Protein AF-A0AAE1SQ41-F1 (afdb_monomer_lite)

pLDDT: mean 79.98, std 24.06, range [28.92, 98.62]

Radius of gyration: 23.66 Å; chains: 1; bounding box: 62×59×59 Å

Structure (mmCIF, N/CA/C/O backbone):
data_AF-A0AAE1SQ41-F1
#
_entry.id   AF-A0AAE1SQ41-F1
#
loop_
_atom_site.group_PDB
_atom_site.id
_atom_site.type_symbol
_atom_site.label_atom_id
_atom_site.label_alt_id
_atom_site.label_comp_id
_atom_site.label_asym_id
_atom_site.label_entity_id
_atom_site.label_seq_id
_atom_site.pdbx_PDB_ins_code
_atom_site.Cartn_x
_atom_site.Cartn_y
_atom_site.Cartn_z
_atom_site.occupancy
_atom_site.B_iso_or_equiv
_atom_site.auth_seq_id
_atom_site.auth_comp_id
_atom_site.auth_asym_id
_atom_site.auth_atom_id
_atom_site.pdbx_PDB_model_num
ATOM 1 N N . MET A 1 1 ? -28.647 -1.793 -11.490 1.00 44.94 1 MET A N 1
ATOM 2 C CA . MET A 1 1 ? -27.568 -2.038 -10.506 1.00 44.94 1 MET A CA 1
ATOM 3 C C . MET A 1 1 ? -26.230 -1.361 -10.868 1.00 44.94 1 MET A C 1
ATOM 5 O O . MET A 1 1 ? -25.201 -1.797 -10.379 1.00 44.94 1 MET A O 1
ATOM 9 N N . HIS A 1 2 ? -26.195 -0.285 -11.674 1.00 43.44 2 HIS A N 1
ATOM 10 C CA . HIS A 1 2 ? -24.956 0.489 -11.918 1.00 43.44 2 HIS A CA 1
ATOM 11 C C . HIS A 1 2 ? -24.954 1.895 -11.291 1.00 43.44 2 HIS A C 1
ATOM 13 O O . HIS A 1 2 ? -23.895 2.504 -11.210 1.00 43.44 2 HIS A O 1
ATOM 19 N N . ASN A 1 3 ? -26.093 2.384 -10.783 1.00 44.31 3 ASN A N 1
ATOM 20 C CA . ASN A 1 3 ? -26.181 3.735 -10.215 1.00 44.31 3 ASN A CA 1
ATOM 21 C C . ASN A 1 3 ? -25.878 3.803 -8.710 1.00 44.31 3 ASN A C 1
ATOM 23 O O . ASN A 1 3 ? -25.368 4.816 -8.256 1.00 44.31 3 ASN A O 1
ATOM 27 N N . GLU A 1 4 ? -26.103 2.733 -7.943 1.00 42.56 4 GLU A N 1
ATOM 28 C CA . GLU A 1 4 ? -25.927 2.762 -6.478 1.00 42.56 4 GLU A CA 1
ATOM 29 C C . GLU A 1 4 ? -24.451 2.866 -6.054 1.00 42.56 4 GLU A C 1
ATOM 31 O O . GLU A 1 4 ? -24.129 3.556 -5.092 1.00 42.56 4 GLU A O 1
ATOM 36 N N . LEU A 1 5 ? -23.529 2.259 -6.814 1.00 42.34 5 LEU A N 1
ATOM 37 C CA . LEU A 1 5 ? -22.090 2.301 -6.513 1.00 42.34 5 LEU A CA 1
ATOM 38 C C . LEU A 1 5 ? -21.447 3.653 -6.871 1.00 42.34 5 LEU A C 1
ATOM 40 O O . LEU A 1 5 ? -20.501 4.086 -6.218 1.00 42.34 5 LEU A O 1
ATOM 44 N N . LEU A 1 6 ? -21.964 4.319 -7.910 1.00 41.09 6 LEU A N 1
ATOM 45 C CA . LEU A 1 6 ? -21.556 5.676 -8.272 1.00 41.09 6 LEU A CA 1
ATOM 46 C C . LEU A 1 6 ? -22.098 6.685 -7.257 1.00 41.09 6 LEU A C 1
ATOM 48 O O . LEU A 1 6 ? -21.346 7.553 -6.824 1.00 41.09 6 LEU A O 1
ATOM 52 N N . GLU A 1 7 ? -23.346 6.537 -6.806 1.00 45.56 7 GLU A N 1
ATOM 53 C CA . GLU A 1 7 ? -23.904 7.412 -5.767 1.00 45.56 7 GLU A CA 1
ATOM 54 C C . GLU A 1 7 ? -23.205 7.252 -4.410 1.00 45.56 7 GLU A C 1
ATOM 56 O O . GLU A 1 7 ? -22.972 8.256 -3.739 1.00 45.56 7 GLU A O 1
ATOM 61 N N . ALA A 1 8 ? -22.760 6.044 -4.049 1.00 48.06 8 ALA A N 1
ATOM 62 C CA . ALA A 1 8 ? -21.980 5.815 -2.829 1.00 48.06 8 ALA A CA 1
ATOM 63 C C . ALA A 1 8 ? -20.585 6.476 -2.859 1.00 48.06 8 ALA A C 1
ATOM 65 O O . ALA A 1 8 ? -20.060 6.862 -1.817 1.00 48.06 8 ALA A O 1
ATOM 66 N N . ALA A 1 9 ? -19.982 6.648 -4.042 1.00 42.53 9 ALA A N 1
ATOM 67 C CA . ALA A 1 9 ? -18.643 7.225 -4.197 1.00 42.53 9 ALA A CA 1
ATOM 68 C C . ALA A 1 9 ? -18.634 8.764 -4.339 1.00 42.53 9 ALA A C 1
ATOM 70 O O . ALA A 1 9 ? -17.605 9.407 -4.103 1.00 42.53 9 ALA A O 1
ATOM 71 N N . MET A 1 10 ? -19.767 9.377 -4.698 1.00 46.53 10 MET A N 1
ATOM 72 C CA . MET A 1 10 ? -19.880 10.823 -4.954 1.00 46.53 10 MET A CA 1
ATOM 73 C C . MET A 1 10 ? -19.560 11.730 -3.749 1.00 46.53 10 MET A C 1
ATOM 75 O O . MET A 1 10 ? -18.874 12.737 -3.948 1.00 46.53 10 MET A O 1
ATOM 79 N N . PRO A 1 11 ? -19.963 11.421 -2.499 1.00 50.19 11 PRO A N 1
ATOM 80 C CA . PRO A 1 11 ? -19.585 12.230 -1.336 1.00 50.19 11 PRO A CA 1
ATOM 81 C C . PRO A 1 11 ? -18.062 12.286 -1.136 1.00 50.19 11 PRO A C 1
ATOM 83 O O . PRO A 1 11 ? -17.511 13.320 -0.753 1.00 50.19 11 PRO A O 1
ATOM 86 N N . PHE A 1 12 ? -17.368 11.194 -1.464 1.00 51.00 12 PHE A N 1
ATOM 87 C CA . PHE A 1 12 ? -15.928 11.044 -1.269 1.00 51.00 12 PHE A CA 1
ATOM 88 C C . PHE A 1 12 ? -15.111 11.754 -2.348 1.00 51.00 12 PHE A C 1
ATOM 90 O O . PHE A 1 12 ? -14.152 12.455 -2.019 1.00 51.00 12 PHE A O 1
ATOM 97 N N . LEU A 1 13 ? -15.514 11.647 -3.618 1.00 48.66 13 LEU A N 1
ATOM 98 C CA . LEU A 1 13 ? -14.903 12.415 -4.710 1.00 48.66 13 LEU A CA 1
ATOM 99 C C . LEU A 1 13 ? -15.051 13.926 -4.472 1.00 48.66 13 LEU A C 1
ATOM 101 O O . LEU A 1 13 ? -14.088 14.673 -4.645 1.00 48.66 13 LEU A O 1
ATOM 105 N N . ASN A 1 14 ? -16.209 14.360 -3.966 1.00 47.19 14 ASN A N 1
ATOM 106 C CA . ASN A 1 14 ? -16.454 15.758 -3.613 1.00 47.19 14 ASN A CA 1
ATOM 107 C C . ASN A 1 14 ? -15.575 16.242 -2.447 1.00 47.19 14 ASN A C 1
ATOM 109 O O . ASN A 1 14 ? -15.053 17.354 -2.501 1.00 47.19 14 ASN A O 1
ATOM 113 N N . SER A 1 15 ? -15.356 15.413 -1.422 1.00 41.91 15 SER A N 1
ATOM 114 C CA . SER A 1 15 ? -14.451 15.728 -0.303 1.00 41.91 15 SER A CA 1
ATOM 115 C C . SER A 1 15 ? -12.990 15.880 -0.764 1.00 41.91 15 SER A C 1
ATOM 117 O O . SER A 1 15 ? -12.286 16.826 -0.386 1.00 41.91 15 SER A O 1
ATOM 119 N N . LEU A 1 16 ? -12.551 15.010 -1.681 1.00 41.19 16 LEU A N 1
ATOM 120 C CA . LEU A 1 16 ? -11.226 15.075 -2.308 1.00 41.19 16 LEU A CA 1
ATOM 121 C C . LEU A 1 16 ? -11.066 16.347 -3.163 1.00 41.19 16 LEU A C 1
ATOM 123 O O . LEU A 1 16 ? -10.023 17.001 -3.121 1.00 41.19 16 LEU A O 1
ATOM 127 N N . GLN A 1 17 ? -12.115 16.747 -3.885 1.00 46.59 17 GLN A N 1
ATOM 128 C CA . GLN A 1 17 ? -12.119 17.925 -4.756 1.00 46.59 17 GLN A CA 1
ATOM 129 C C . GLN A 1 17 ? -12.189 19.252 -3.973 1.00 46.59 17 GLN A C 1
ATOM 131 O O . GLN A 1 17 ? -11.466 20.197 -4.300 1.00 46.59 17 GLN A O 1
ATOM 136 N N . GLN A 1 18 ? -12.971 19.323 -2.890 1.00 44.03 18 GLN A N 1
ATOM 137 C CA . GLN A 1 18 ? -13.026 20.495 -1.998 1.00 44.03 18 GLN A CA 1
ATOM 138 C C . GLN A 1 18 ? -11.683 20.751 -1.293 1.00 44.03 18 GLN A C 1
ATOM 140 O O . GLN A 1 18 ? -11.261 21.901 -1.154 1.00 44.03 18 GLN A O 1
ATOM 145 N N . THR A 1 19 ? -10.961 19.688 -0.934 1.00 45.84 19 THR A N 1
ATOM 146 C CA . THR A 1 19 ? -9.634 19.781 -0.300 1.00 45.84 19 THR A CA 1
ATOM 147 C C . THR A 1 19 ? -8.565 20.320 -1.261 1.00 45.84 19 THR A C 1
ATOM 149 O O . THR A 1 19 ? -7.662 21.049 -0.847 1.00 45.84 19 THR A O 1
ATOM 152 N N . LEU A 1 20 ? -8.684 20.032 -2.563 1.00 41.56 20 LEU A N 1
ATOM 153 C CA . LEU A 1 20 ? -7.796 20.579 -3.596 1.00 41.56 20 LEU A CA 1
ATOM 154 C C . LEU A 1 20 ? -8.080 22.060 -3.888 1.00 41.56 20 LEU A C 1
ATOM 156 O O . LEU A 1 20 ? -7.150 22.822 -4.158 1.00 41.56 20 LEU A O 1
ATOM 160 N N . SER A 1 21 ? -9.340 22.487 -3.784 1.00 43.34 21 SER A N 1
ATOM 161 C CA . SER A 1 21 ? -9.735 23.877 -4.036 1.00 43.34 21 SER A CA 1
ATOM 162 C C . SER A 1 21 ? -9.333 24.836 -2.902 1.00 43.34 21 SER A C 1
ATOM 164 O O . SER A 1 21 ? -9.119 26.020 -3.151 1.00 43.34 21 SER A O 1
ATOM 166 N N . GLY A 1 22 ? -9.159 24.338 -1.671 1.00 37.66 22 GLY A N 1
ATOM 167 C CA . GLY A 1 22 ? -8.754 25.131 -0.500 1.00 37.66 22 GLY A CA 1
ATOM 168 C C . GLY A 1 22 ? -7.269 25.514 -0.429 1.00 37.66 22 GLY A C 1
ATOM 169 O O . GLY A 1 22 ? -6.856 26.160 0.531 1.00 37.66 22 GLY A O 1
ATOM 170 N N . ARG A 1 23 ? -6.446 25.123 -1.415 1.00 38.28 23 ARG A N 1
ATOM 171 C CA . ARG A 1 23 ? -4.984 25.339 -1.405 1.00 38.28 23 ARG A CA 1
ATOM 172 C C . ARG A 1 23 ? -4.479 26.398 -2.396 1.00 38.28 23 ARG A C 1
ATOM 174 O O . ARG A 1 23 ? -3.273 26.492 -2.615 1.00 38.28 23 ARG A O 1
ATOM 181 N N . GLN A 1 24 ? -5.365 27.211 -2.977 1.00 38.81 24 GLN A N 1
ATOM 182 C CA . GLN A 1 24 ? -4.983 28.381 -3.778 1.00 38.81 24 GLN A CA 1
ATOM 183 C C . GLN A 1 24 ? -5.019 29.644 -2.919 1.00 38.81 24 GLN A C 1
ATOM 185 O O . GLN A 1 24 ? -6.059 30.267 -2.742 1.00 38.81 24 GLN A O 1
ATOM 190 N N . GLY A 1 25 ? -3.867 30.026 -2.373 1.00 36.62 25 GLY A N 1
ATOM 191 C CA . GLY A 1 25 ? -3.769 31.265 -1.612 1.00 36.62 25 GLY A CA 1
ATOM 192 C C . GLY A 1 25 ? -2.402 31.504 -0.995 1.00 36.62 25 GLY A C 1
ATOM 193 O O . GLY A 1 25 ? -2.309 31.549 0.222 1.00 36.62 25 GLY A O 1
ATOM 194 N N . ALA A 1 26 ? -1.358 31.616 -1.824 1.00 28.92 26 ALA A N 1
ATOM 195 C CA . ALA A 1 26 ? -0.170 32.449 -1.577 1.00 28.92 26 ALA A CA 1
ATOM 196 C C . ALA A 1 26 ? 0.853 32.243 -2.709 1.00 28.92 26 ALA A C 1
ATOM 198 O O . ALA A 1 26 ? 1.663 31.320 -2.676 1.00 28.92 26 ALA A O 1
ATOM 199 N N . LEU A 1 27 ? 0.816 33.114 -3.718 1.00 32.22 27 LEU A N 1
ATOM 200 C CA . LEU A 1 27 ? 1.951 33.350 -4.614 1.00 32.22 27 LEU A CA 1
ATOM 201 C C . LEU A 1 27 ? 2.941 34.274 -3.885 1.00 32.22 27 LEU A C 1
ATOM 203 O O . LEU A 1 27 ? 2.532 35.370 -3.494 1.00 32.22 27 LEU A O 1
ATOM 207 N N . PRO A 1 28 ? 4.218 33.901 -3.701 1.00 31.81 28 PRO A N 1
ATOM 208 C CA . PRO A 1 28 ? 5.234 34.860 -3.295 1.00 31.81 28 PRO A CA 1
ATOM 209 C C . PRO A 1 28 ? 5.549 35.797 -4.465 1.00 31.81 28 PRO A C 1
ATOM 211 O O . PRO A 1 28 ? 5.795 35.351 -5.586 1.00 31.81 28 PRO A O 1
ATOM 214 N N . GLN A 1 29 ? 5.526 37.098 -4.187 1.00 34.59 29 GLN A N 1
ATOM 215 C CA . GLN A 1 29 ? 5.911 38.155 -5.117 1.00 34.59 29 GLN A CA 1
ATOM 216 C C . GLN A 1 29 ? 7.412 38.083 -5.443 1.00 34.59 29 GLN A C 1
ATOM 218 O O . GLN A 1 29 ? 8.240 37.845 -4.563 1.00 34.59 29 GLN A O 1
ATOM 223 N N . VAL A 1 30 ? 7.740 38.307 -6.715 1.00 33.12 30 VAL A N 1
ATOM 224 C CA . VAL A 1 30 ? 9.101 38.413 -7.260 1.00 33.12 30 VAL A CA 1
ATOM 225 C C . VAL A 1 30 ? 9.631 39.829 -6.999 1.00 33.12 30 VAL A C 1
ATOM 227 O O . VAL A 1 30 ? 8.938 40.778 -7.362 1.00 33.12 30 VAL A O 1
ATOM 230 N N . PRO A 1 31 ? 10.835 40.020 -6.430 1.00 33.41 31 PRO A N 1
ATOM 231 C CA . PRO A 1 31 ? 11.521 41.302 -6.506 1.00 33.41 31 PRO A CA 1
ATOM 232 C C . PRO A 1 31 ? 12.345 41.384 -7.797 1.00 33.41 31 PRO A C 1
ATOM 234 O O . PRO A 1 31 ? 13.213 40.546 -8.047 1.00 33.41 31 PRO A O 1
ATOM 237 N N . ASP A 1 32 ? 12.078 42.422 -8.589 1.00 40.09 32 ASP A N 1
ATOM 238 C CA . ASP A 1 32 ? 12.941 42.918 -9.662 1.00 40.09 32 ASP A CA 1
ATOM 239 C C . ASP A 1 32 ? 14.323 43.306 -9.113 1.00 40.09 32 ASP A C 1
ATOM 241 O O . ASP A 1 32 ? 14.417 44.201 -8.274 1.00 40.09 32 ASP A O 1
ATOM 245 N N . ALA A 1 33 ? 15.382 42.658 -9.608 1.00 34.66 33 ALA A N 1
ATOM 246 C CA . ALA A 1 33 ? 16.699 43.252 -9.880 1.00 34.66 33 ALA A CA 1
ATOM 247 C C . ALA A 1 33 ? 17.679 42.173 -10.383 1.00 34.66 33 ALA A C 1
ATOM 249 O O . ALA A 1 33 ? 18.093 41.287 -9.636 1.00 34.66 33 ALA A O 1
ATOM 250 N N . LEU A 1 34 ? 18.080 42.281 -11.653 1.00 42.50 34 LEU A N 1
ATOM 251 C CA . LEU A 1 34 ? 19.246 41.597 -12.223 1.00 42.50 34 LEU A CA 1
ATOM 252 C C . LEU A 1 34 ? 20.547 42.139 -11.600 1.00 42.50 34 LEU A C 1
ATOM 254 O O . LEU A 1 34 ? 20.709 43.359 -11.523 1.00 42.50 34 LEU A O 1
ATOM 258 N N . PRO A 1 35 ? 21.536 41.269 -11.340 1.00 36.25 35 PRO A N 1
ATOM 259 C CA . PRO A 1 35 ? 22.932 41.624 -11.545 1.00 36.25 35 PRO A CA 1
ATOM 260 C C . PRO A 1 35 ? 23.594 40.730 -12.608 1.00 36.25 35 PRO A C 1
ATOM 262 O O . PRO A 1 35 ? 23.210 39.583 -12.828 1.00 36.25 35 PRO A O 1
ATOM 265 N N . GLU A 1 36 ? 24.570 41.325 -13.291 1.00 34.31 36 GLU A N 1
ATOM 266 C CA . GLU A 1 36 ? 25.302 40.838 -14.463 1.00 34.31 36 GLU A CA 1
ATOM 267 C C . GLU A 1 36 ? 25.869 39.410 -14.373 1.00 34.31 36 GLU A C 1
ATOM 269 O O . GLU A 1 36 ? 26.248 38.904 -13.317 1.00 34.31 36 GLU A O 1
ATOM 274 N N . ALA A 1 37 ? 25.973 38.789 -15.552 1.00 39.84 37 ALA A N 1
ATOM 275 C CA . ALA A 1 37 ? 26.511 37.454 -15.774 1.00 39.84 37 ALA A CA 1
ATOM 276 C C . ALA A 1 37 ? 28.010 37.335 -15.411 1.00 39.84 37 ALA A C 1
ATOM 278 O O . ALA A 1 37 ? 28.809 38.166 -15.849 1.00 39.84 37 ALA A O 1
ATOM 279 N N . PRO A 1 38 ? 28.437 36.261 -14.717 1.00 38.97 38 PRO A N 1
ATOM 280 C CA . PRO A 1 38 ? 29.848 35.893 -14.619 1.00 38.97 38 PRO A CA 1
ATOM 281 C C . PRO A 1 38 ? 30.361 35.253 -15.928 1.00 38.97 38 PRO A C 1
ATOM 283 O O . PRO A 1 38 ? 29.568 34.734 -16.718 1.00 38.97 38 PRO A O 1
ATOM 286 N N . PRO A 1 39 ? 31.685 35.273 -16.171 1.00 38.06 39 PRO A N 1
ATOM 287 C CA . PRO A 1 39 ? 32.288 34.975 -17.467 1.00 38.06 39 PRO A CA 1
ATOM 288 C C . PRO A 1 39 ? 32.104 33.515 -17.897 1.00 38.06 39 PRO A C 1
ATOM 290 O O . PRO A 1 39 ? 32.113 32.591 -17.084 1.00 38.06 39 PRO A O 1
ATOM 293 N N . GLN A 1 40 ? 31.966 33.333 -19.212 1.00 40.31 40 GLN A N 1
ATOM 294 C CA . GLN A 1 40 ? 31.766 32.044 -19.863 1.00 40.31 40 GLN A CA 1
ATOM 295 C C . GLN A 1 40 ? 32.889 31.056 -19.527 1.00 40.31 40 GLN A C 1
ATOM 297 O O . GLN A 1 40 ? 34.059 31.278 -19.839 1.00 40.31 40 GLN A O 1
ATOM 302 N N . VAL A 1 41 ? 32.502 29.940 -18.915 1.00 38.25 41 VAL A N 1
ATOM 303 C CA . VAL A 1 41 ? 33.340 28.749 -18.760 1.00 38.25 41 VAL A CA 1
ATOM 304 C C . VAL A 1 41 ? 33.502 28.108 -20.151 1.00 38.25 41 VAL A C 1
ATOM 306 O O . VAL A 1 41 ? 32.519 28.064 -20.894 1.00 38.25 41 VAL A O 1
ATOM 309 N N . PRO A 1 42 ? 34.698 27.631 -20.551 1.00 42.28 42 PRO A N 1
ATOM 310 C CA . PRO A 1 42 ? 34.913 27.107 -21.897 1.00 42.28 42 PRO A CA 1
ATOM 311 C C . PRO A 1 42 ? 34.002 25.908 -22.172 1.00 42.28 42 PRO A C 1
ATOM 313 O O . PRO A 1 42 ? 33.887 25.021 -21.327 1.00 42.28 42 PRO A O 1
ATOM 316 N N . ASN A 1 43 ? 33.398 25.892 -23.366 1.00 46.38 43 ASN A N 1
ATOM 317 C CA . ASN A 1 43 ? 32.657 24.770 -23.942 1.00 46.38 43 ASN A CA 1
ATOM 318 C C . ASN A 1 43 ? 33.334 23.431 -23.611 1.00 46.38 43 ASN A C 1
ATOM 320 O O . ASN A 1 43 ? 34.360 23.080 -24.197 1.00 46.38 43 ASN A O 1
ATOM 324 N N . LEU A 1 44 ? 32.738 22.672 -22.693 1.00 36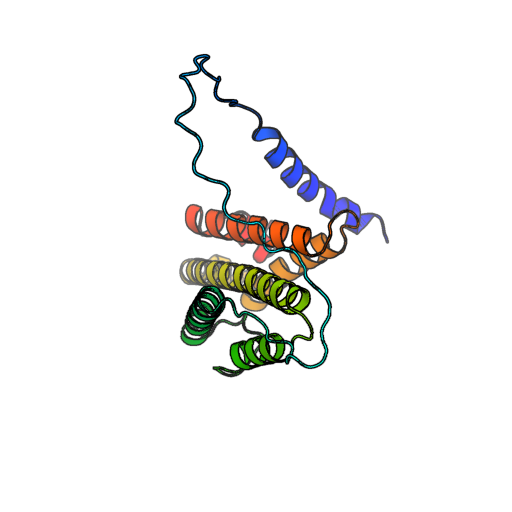.78 44 LEU A N 1
ATOM 325 C CA . LEU A 1 44 ? 33.000 21.243 -22.599 1.00 36.78 44 LEU A CA 1
ATOM 326 C C . LEU A 1 44 ? 32.427 20.601 -23.872 1.00 36.78 44 LEU A C 1
ATOM 328 O O . LEU A 1 44 ? 31.281 20.903 -24.218 1.00 36.78 44 LEU A O 1
ATOM 332 N N . PRO A 1 45 ? 33.179 19.750 -24.590 1.00 39.91 45 PRO A N 1
ATOM 333 C CA . PRO A 1 45 ? 32.656 19.099 -25.779 1.00 39.91 45 PRO A CA 1
ATOM 334 C C . PRO A 1 45 ? 31.442 18.253 -25.391 1.00 39.91 45 PRO A C 1
ATOM 336 O O . PRO A 1 45 ? 31.537 17.368 -24.540 1.00 39.91 45 PRO A O 1
ATOM 339 N N . ILE A 1 46 ? 30.304 18.523 -26.028 1.00 45.00 46 ILE A N 1
ATOM 340 C CA . ILE A 1 46 ? 29.204 17.564 -26.108 1.00 45.00 46 ILE A CA 1
ATOM 341 C C . ILE A 1 46 ? 29.799 16.310 -26.762 1.00 45.00 46 ILE A C 1
ATOM 343 O O . ILE A 1 46 ? 30.374 16.446 -27.845 1.00 45.00 46 ILE A O 1
ATOM 347 N N . PRO A 1 47 ? 29.712 15.110 -26.157 1.00 37.84 47 PRO A N 1
ATOM 348 C CA . PRO A 1 47 ? 30.120 13.898 -26.841 1.00 37.84 47 PRO A CA 1
ATOM 349 C C . PRO A 1 47 ? 29.211 13.714 -28.052 1.00 37.84 47 PRO A C 1
ATOM 351 O O . PRO A 1 47 ? 28.024 13.408 -27.940 1.00 37.84 47 PRO A O 1
ATOM 354 N N . GLU A 1 48 ? 29.792 13.981 -29.210 1.00 37.03 48 GLU A N 1
ATOM 355 C CA . GLU A 1 48 ? 29.293 13.621 -30.520 1.00 37.03 48 GLU A CA 1
ATOM 356 C C . GLU A 1 48 ? 28.902 12.135 -30.467 1.00 37.03 48 GLU A C 1
ATOM 358 O O . GLU A 1 48 ? 29.721 11.284 -30.111 1.00 37.03 48 GLU A O 1
ATOM 363 N N . ILE A 1 49 ? 27.629 11.812 -30.733 1.00 53.28 49 ILE A N 1
ATOM 364 C CA . ILE A 1 49 ? 27.163 10.422 -30.836 1.00 53.28 49 ILE A CA 1
ATOM 365 C C . ILE A 1 49 ? 27.756 9.865 -32.132 1.00 53.28 49 ILE A C 1
ATOM 367 O O . ILE A 1 49 ? 27.129 9.848 -33.190 1.00 53.28 49 ILE A O 1
ATOM 371 N N . VAL A 1 50 ? 29.021 9.468 -32.047 1.00 41.34 50 VAL A N 1
ATOM 372 C CA . VAL A 1 50 ? 29.752 8.789 -33.103 1.00 41.34 50 VAL A CA 1
ATOM 373 C C . VAL A 1 50 ? 29.298 7.338 -33.102 1.00 41.34 50 VAL A C 1
ATOM 375 O O . VAL A 1 50 ? 29.606 6.587 -32.186 1.00 41.34 50 VAL A O 1
ATOM 378 N N . GLY A 1 51 ? 28.552 6.985 -34.149 1.00 40.16 51 GLY A N 1
ATOM 379 C CA . GLY A 1 51 ? 28.541 5.674 -34.795 1.00 40.16 51 GLY A CA 1
ATOM 380 C C . GLY A 1 51 ? 28.292 4.449 -33.913 1.00 40.16 51 GLY A C 1
ATOM 381 O O . GLY A 1 51 ? 29.162 4.006 -33.172 1.00 40.16 51 GLY A O 1
ATOM 382 N N . GLN A 1 52 ? 27.150 3.791 -34.134 1.00 52.56 52 GLN A N 1
ATOM 383 C CA . GLN A 1 52 ? 26.952 2.377 -33.805 1.00 52.56 52 GLN A CA 1
ATOM 384 C C . GLN A 1 52 ? 28.048 1.516 -34.461 1.00 52.56 52 GLN A C 1
ATOM 386 O O . GLN A 1 52 ? 27.926 1.058 -35.598 1.00 52.56 52 GLN A O 1
ATOM 391 N N . GLY A 1 53 ? 29.134 1.311 -33.720 1.00 38.78 53 GLY A N 1
ATOM 392 C CA . GLY A 1 53 ? 30.163 0.312 -33.953 1.00 38.78 53 GLY A CA 1
ATOM 393 C C . GLY A 1 53 ? 29.804 -0.982 -33.224 1.00 38.78 53 GLY A C 1
ATOM 394 O O . GLY A 1 53 ? 29.334 -0.978 -32.092 1.00 38.78 53 GLY A O 1
ATOM 395 N N . ARG A 1 54 ? 29.990 -2.100 -33.918 1.00 46.69 54 ARG A N 1
ATOM 396 C CA . ARG A 1 54 ? 29.694 -3.472 -33.493 1.00 46.69 54 ARG A CA 1
ATOM 397 C C . ARG A 1 54 ? 30.354 -3.840 -32.148 1.00 46.69 54 ARG A C 1
ATOM 399 O O . ARG A 1 54 ? 31.561 -3.687 -32.020 1.00 46.69 54 ARG A O 1
ATOM 406 N N . GLY A 1 55 ? 29.599 -4.484 -31.249 1.00 50.59 55 GLY A N 1
ATOM 407 C CA . GLY A 1 55 ? 30.139 -5.502 -30.330 1.00 50.59 55 GLY A CA 1
ATOM 408 C C . GLY A 1 55 ? 30.410 -5.134 -28.866 1.00 50.59 55 GLY A C 1
ATOM 409 O O . GLY A 1 55 ? 30.984 -5.963 -28.168 1.00 50.59 55 GLY A O 1
ATOM 410 N N . GLU A 1 56 ? 30.004 -3.966 -28.369 1.00 49.41 56 GLU A N 1
ATOM 411 C CA . GLU A 1 56 ? 30.073 -3.672 -26.926 1.00 49.41 56 GLU A CA 1
ATOM 412 C C . GLU A 1 56 ? 28.885 -4.332 -26.193 1.00 49.41 56 GLU A C 1
ATOM 414 O O . GLU A 1 56 ? 27.741 -4.184 -26.644 1.00 49.41 56 GLU A O 1
ATOM 419 N N . PRO A 1 57 ? 29.101 -5.070 -25.086 1.00 57.88 57 PRO A N 1
ATOM 420 C CA . PRO A 1 57 ? 28.003 -5.604 -24.296 1.00 57.88 57 PRO A CA 1
ATOM 421 C C . PRO A 1 57 ? 27.138 -4.453 -23.784 1.00 57.88 57 PRO A C 1
ATOM 423 O O . PRO A 1 57 ? 27.633 -3.462 -23.250 1.00 57.88 57 PRO A O 1
ATOM 426 N N . PHE A 1 58 ? 25.825 -4.590 -23.934 1.00 66.62 58 PHE A N 1
ATOM 427 C CA . PHE A 1 58 ? 24.890 -3.661 -23.326 1.00 66.62 58 PHE A CA 1
ATOM 428 C C . PHE A 1 58 ? 24.999 -3.775 -21.795 1.00 66.62 58 PHE A C 1
ATOM 430 O O . PHE A 1 58 ? 24.559 -4.766 -21.212 1.00 66.62 58 PHE A O 1
ATOM 437 N N . PHE A 1 59 ? 25.613 -2.785 -21.142 1.00 84.44 59 PHE A N 1
ATOM 438 C CA . PHE A 1 59 ? 25.723 -2.737 -19.685 1.00 84.44 59 PHE A CA 1
ATOM 439 C C . PHE A 1 59 ? 24.717 -1.747 -19.099 1.00 84.44 59 PHE A C 1
ATOM 441 O O . PHE A 1 59 ? 24.712 -0.565 -19.437 1.00 84.44 59 PHE A O 1
ATOM 448 N N . ILE A 1 60 ? 23.892 -2.229 -18.168 1.00 91.44 60 ILE A N 1
ATOM 449 C CA . ILE A 1 60 ? 22.997 -1.379 -17.380 1.00 91.44 60 ILE A CA 1
ATOM 450 C C . ILE A 1 60 ? 23.799 -0.653 -16.303 1.00 91.44 60 ILE A C 1
ATOM 452 O O . ILE A 1 60 ? 24.458 -1.279 -15.467 1.00 91.44 60 ILE A O 1
ATOM 456 N N . ILE A 1 61 ? 23.672 0.671 -16.267 1.00 93.31 61 ILE A N 1
ATOM 457 C CA . ILE A 1 61 ? 24.208 1.508 -15.195 1.00 93.31 61 ILE A CA 1
ATOM 458 C C . ILE A 1 61 ? 23.223 1.465 -14.025 1.00 93.31 61 ILE A C 1
ATOM 460 O O . ILE A 1 61 ? 22.130 2.036 -14.087 1.00 93.31 61 ILE A O 1
ATOM 464 N N . LYS A 1 62 ? 23.607 0.776 -12.947 1.00 95.19 62 LYS A N 1
ATOM 465 C CA . LYS A 1 62 ? 22.755 0.589 -11.767 1.00 95.19 62 LYS A CA 1
ATOM 466 C C . LYS A 1 62 ? 22.779 1.796 -10.838 1.00 95.19 62 LYS A C 1
ATOM 468 O O . LYS A 1 62 ? 23.839 2.305 -10.480 1.00 95.19 62 LYS A O 1
ATOM 473 N N . ASN A 1 63 ? 21.608 2.182 -10.346 1.00 96.94 63 ASN A N 1
ATOM 474 C CA . ASN A 1 63 ? 21.451 3.104 -9.231 1.00 96.94 63 ASN A CA 1
ATOM 475 C C . ASN A 1 63 ? 21.588 2.348 -7.898 1.00 96.94 63 ASN A C 1
ATOM 477 O O . ASN A 1 63 ? 20.611 2.059 -7.204 1.00 96.94 63 ASN A O 1
ATOM 481 N N . THR A 1 64 ? 22.831 2.031 -7.540 1.00 96.50 64 THR A N 1
ATOM 482 C CA . THR A 1 64 ? 23.176 1.263 -6.331 1.00 96.50 64 THR A CA 1
ATOM 483 C C . THR A 1 64 ? 22.705 1.930 -5.038 1.00 96.50 64 THR A C 1
ATOM 485 O O . THR A 1 64 ? 22.371 1.235 -4.077 1.00 96.50 64 THR A O 1
ATOM 488 N N . SER A 1 65 ? 22.640 3.264 -5.012 1.00 98.06 65 SER A N 1
ATOM 489 C CA . SER A 1 65 ? 22.129 4.034 -3.874 1.00 98.06 65 SER A CA 1
ATOM 490 C C . SER A 1 65 ? 20.638 3.775 -3.649 1.00 98.06 65 SER A C 1
ATOM 492 O O . SER A 1 65 ? 20.231 3.407 -2.544 1.00 98.06 65 SER A O 1
ATOM 494 N N . MET A 1 66 ? 19.824 3.879 -4.706 1.00 97.81 66 MET A N 1
ATOM 495 C CA . MET A 1 66 ? 18.389 3.600 -4.622 1.00 97.81 66 MET A CA 1
ATOM 496 C C . MET A 1 66 ? 18.121 2.132 -4.282 1.00 97.81 66 MET A C 1
ATOM 498 O O . MET A 1 66 ? 17.327 1.855 -3.386 1.00 97.81 66 MET A O 1
ATOM 502 N N . GLU A 1 67 ? 18.825 1.195 -4.926 1.00 98.38 67 GLU A N 1
ATOM 503 C CA . GLU A 1 67 ? 18.702 -0.233 -4.608 1.00 98.38 67 GLU A CA 1
ATOM 504 C C . GLU A 1 67 ? 19.023 -0.514 -3.130 1.00 98.38 67 GLU A C 1
ATOM 506 O O . GLU A 1 67 ? 18.278 -1.213 -2.444 1.00 98.38 67 GLU A O 1
ATOM 511 N N . SER A 1 68 ? 20.093 0.085 -2.599 1.00 98.31 68 SER A N 1
ATOM 512 C CA . SER A 1 68 ? 20.469 -0.065 -1.186 1.00 98.31 68 SER A CA 1
ATOM 513 C C . SER A 1 68 ? 19.429 0.542 -0.241 1.00 98.31 68 SER A C 1
ATOM 515 O O . SER A 1 68 ? 19.120 -0.042 0.799 1.00 98.31 68 SER A O 1
ATOM 517 N N . SER A 1 69 ? 18.867 1.699 -0.601 1.00 98.44 69 SER A N 1
ATOM 518 C CA . SER A 1 69 ? 17.782 2.344 0.145 1.00 98.44 69 SER A CA 1
ATOM 519 C C . SER A 1 69 ? 16.552 1.439 0.229 1.00 98.44 69 SER A C 1
ATOM 521 O O . SER A 1 69 ? 16.046 1.177 1.324 1.00 98.44 69 SER A O 1
ATOM 523 N N . MET A 1 70 ? 16.116 0.887 -0.905 1.00 98.62 70 MET A N 1
ATOM 524 C CA . MET A 1 70 ? 14.984 -0.038 -0.966 1.00 98.62 70 MET A CA 1
ATOM 525 C C . MET A 1 70 ? 15.247 -1.322 -0.175 1.00 98.62 70 MET A C 1
ATOM 527 O O . MET A 1 70 ? 14.403 -1.721 0.621 1.00 98.62 70 MET A O 1
ATOM 531 N N . LEU A 1 71 ? 16.434 -1.925 -0.295 1.00 98.38 71 LEU A N 1
ATOM 532 C CA . LEU A 1 71 ? 16.807 -3.101 0.495 1.00 98.38 71 LEU A CA 1
ATOM 533 C C . LEU A 1 71 ? 16.710 -2.837 2.005 1.00 98.38 71 LEU A C 1
ATOM 535 O O . LEU A 1 71 ? 16.185 -3.661 2.752 1.00 98.38 71 LEU A O 1
ATOM 539 N N . ASN A 1 72 ? 17.210 -1.697 2.482 1.00 98.50 72 ASN A N 1
ATOM 540 C CA . ASN A 1 72 ? 17.154 -1.365 3.907 1.00 98.50 72 ASN A CA 1
ATOM 541 C C . ASN A 1 72 ? 15.716 -1.175 4.404 1.00 98.50 72 ASN A C 1
ATOM 543 O O . ASN A 1 72 ? 15.383 -1.589 5.517 1.00 98.50 72 ASN A O 1
ATOM 547 N N . ARG A 1 73 ? 14.864 -0.590 3.564 1.00 98.50 73 ARG A N 1
ATOM 548 C CA . ARG A 1 73 ? 13.430 -0.414 3.805 1.00 98.50 73 ARG A CA 1
ATOM 549 C C . ARG A 1 73 ? 12.684 -1.751 3.851 1.00 98.50 73 ARG A C 1
ATOM 551 O O . ARG A 1 73 ? 11.988 -2.018 4.827 1.00 98.50 73 ARG A O 1
ATOM 558 N N . VAL A 1 74 ? 12.943 -2.654 2.904 1.00 98.44 74 VAL A N 1
ATOM 559 C CA . VAL A 1 74 ? 12.422 -4.035 2.927 1.00 98.44 74 VAL A CA 1
ATOM 560 C C . VAL A 1 74 ? 12.872 -4.765 4.192 1.00 98.44 74 VAL A C 1
ATOM 562 O O . VAL A 1 74 ? 12.046 -5.304 4.920 1.00 98.44 74 VAL A O 1
ATOM 565 N N . ARG A 1 75 ? 14.163 -4.706 4.542 1.00 97.88 75 ARG A N 1
ATOM 566 C CA . ARG A 1 75 ? 14.691 -5.312 5.779 1.00 97.88 75 ARG A CA 1
ATOM 567 C C . ARG A 1 75 ? 14.044 -4.759 7.045 1.00 97.88 75 ARG A C 1
ATOM 569 O O . ARG A 1 75 ? 14.001 -5.452 8.061 1.00 97.88 75 ARG A O 1
ATOM 576 N N . LYS A 1 76 ? 13.605 -3.498 7.044 1.00 97.88 76 LYS A N 1
ATOM 577 C CA . LYS A 1 76 ? 12.829 -2.938 8.155 1.00 97.88 76 LYS A CA 1
ATOM 578 C C . LYS A 1 76 ? 11.469 -3.634 8.246 1.00 97.88 76 LYS A C 1
ATOM 580 O O . LYS A 1 76 ? 11.165 -4.164 9.307 1.00 97.88 76 LYS A O 1
ATOM 585 N N . LEU A 1 77 ? 10.729 -3.707 7.142 1.00 97.81 77 LEU A N 1
ATOM 586 C CA . LEU A 1 77 ? 9.427 -4.380 7.088 1.00 97.81 77 LEU A CA 1
ATOM 587 C C . LEU A 1 77 ? 9.513 -5.865 7.470 1.00 97.81 77 LEU A C 1
ATOM 589 O O . LEU A 1 77 ? 8.684 -6.345 8.234 1.00 97.81 77 LEU A O 1
ATOM 593 N N . GLU A 1 78 ? 10.549 -6.576 7.021 1.00 97.00 78 GLU A N 1
ATOM 594 C CA . GLU A 1 78 ? 10.788 -7.977 7.399 1.00 97.00 78 GLU A CA 1
ATOM 595 C C . GLU A 1 78 ? 11.042 -8.143 8.901 1.00 97.00 78 GLU A C 1
ATOM 597 O O . GLU A 1 78 ? 10.513 -9.058 9.524 1.00 97.00 78 GLU A O 1
ATOM 602 N N . ARG A 1 79 ? 11.854 -7.264 9.507 1.00 96.62 79 ARG A N 1
ATOM 603 C CA . ARG A 1 79 ? 12.114 -7.302 10.958 1.00 96.62 79 ARG A CA 1
ATOM 604 C C . ARG A 1 79 ? 10.857 -7.034 11.776 1.00 96.62 79 ARG A C 1
ATOM 606 O O . ARG A 1 79 ? 10.746 -7.531 12.891 1.00 96.62 79 ARG A O 1
ATOM 613 N N . GLU A 1 80 ? 9.950 -6.237 11.230 1.00 95.56 80 GLU A N 1
ATOM 614 C CA . GLU A 1 80 ? 8.676 -5.878 11.845 1.00 95.56 80 GLU A CA 1
ATOM 615 C C . GLU A 1 80 ? 7.552 -6.870 11.486 1.00 95.56 80 GLU A C 1
ATOM 617 O O . GLU A 1 80 ? 6.408 -6.630 11.855 1.00 95.56 80 GLU A O 1
ATOM 622 N N . ASN A 1 81 ? 7.868 -7.982 10.801 1.00 93.19 81 ASN A N 1
ATOM 623 C CA . ASN A 1 81 ? 6.914 -8.997 10.333 1.00 93.19 81 ASN A CA 1
ATOM 624 C C . ASN A 1 81 ? 5.717 -8.386 9.584 1.00 93.19 81 ASN A C 1
ATOM 626 O O . ASN A 1 81 ? 4.561 -8.713 9.849 1.00 93.19 81 ASN A O 1
ATOM 630 N N . SER A 1 82 ? 5.997 -7.450 8.675 1.00 95.50 82 SER A N 1
ATOM 631 C CA . SER A 1 82 ? 4.963 -6.744 7.925 1.00 95.50 82 SER A CA 1
ATOM 632 C C . SER A 1 82 ? 4.142 -7.690 7.046 1.00 95.50 82 SER A C 1
ATOM 634 O O . SER A 1 82 ? 4.687 -8.361 6.170 1.00 95.50 82 SER A O 1
ATOM 636 N N . ILE A 1 83 ? 2.817 -7.647 7.204 1.00 94.75 83 ILE A N 1
ATOM 637 C CA . ILE A 1 83 ? 1.860 -8.367 6.345 1.00 94.75 83 ILE A CA 1
ATOM 638 C C . ILE A 1 83 ? 1.816 -7.815 4.909 1.00 94.75 83 ILE A C 1
ATOM 640 O O . ILE A 1 83 ? 1.284 -8.443 4.002 1.00 94.75 83 ILE A O 1
ATOM 644 N N . PHE A 1 84 ? 2.411 -6.642 4.665 1.00 96.06 84 PHE A N 1
ATOM 645 C CA . PHE A 1 84 ? 2.406 -5.988 3.355 1.00 96.06 84 PHE A CA 1
ATOM 646 C C . PHE A 1 84 ? 3.529 -6.472 2.429 1.00 96.06 84 PHE A C 1
ATOM 648 O O . PHE A 1 84 ? 3.714 -5.904 1.353 1.00 96.06 84 PHE A O 1
ATOM 655 N N . LEU A 1 85 ? 4.259 -7.526 2.808 1.00 93.75 85 LEU A N 1
ATOM 656 C CA . LEU A 1 85 ? 5.270 -8.191 1.977 1.00 93.75 85 LEU A CA 1
ATOM 657 C C . LEU A 1 85 ? 4.743 -9.447 1.251 1.00 93.75 85 LEU A C 1
ATOM 659 O O . LEU A 1 85 ? 5.541 -10.285 0.845 1.00 93.75 85 LEU A O 1
ATOM 663 N N . LEU A 1 86 ? 3.423 -9.552 1.031 1.00 87.81 86 LEU A N 1
ATOM 664 C CA . LEU A 1 86 ? 2.779 -10.592 0.201 1.00 87.81 86 LEU A CA 1
ATOM 665 C C . LEU A 1 86 ? 3.068 -12.032 0.660 1.00 87.81 86 LEU A C 1
ATOM 667 O O . LEU A 1 86 ? 3.350 -12.891 -0.172 1.00 87.81 86 LEU A O 1
ATOM 671 N N . ASP A 1 87 ? 3.079 -12.272 1.972 1.00 85.75 87 ASP A N 1
ATOM 672 C CA . ASP A 1 87 ? 3.380 -13.583 2.574 1.00 85.75 87 ASP A CA 1
ATOM 673 C C . ASP A 1 87 ? 4.731 -14.192 2.160 1.00 85.75 87 ASP A C 1
ATOM 675 O O . ASP A 1 87 ? 4.974 -15.389 2.325 1.00 85.75 87 ASP A O 1
ATOM 679 N N . LYS A 1 88 ? 5.644 -13.363 1.641 1.00 88.56 88 LYS A N 1
ATOM 680 C CA . LYS A 1 88 ? 6.968 -13.803 1.215 1.00 88.56 88 LYS A CA 1
ATOM 681 C C . LYS A 1 88 ? 7.848 -14.135 2.407 1.00 88.56 88 LYS A C 1
ATOM 683 O O . LYS A 1 88 ? 7.850 -13.440 3.429 1.00 88.56 88 LYS A O 1
ATOM 688 N N . ALA A 1 89 ? 8.668 -15.166 2.243 1.00 92.12 89 ALA A N 1
ATOM 689 C CA . ALA A 1 89 ? 9.697 -15.486 3.210 1.00 92.12 89 ALA A CA 1
ATOM 690 C C . ALA A 1 89 ? 10.727 -14.351 3.295 1.00 92.12 89 ALA A C 1
ATOM 692 O O . ALA A 1 89 ? 10.944 -13.566 2.367 1.00 92.12 89 ALA A O 1
ATOM 693 N N . ARG A 1 90 ? 11.420 -14.278 4.432 1.00 92.94 90 ARG A N 1
ATOM 694 C CA . ARG A 1 90 ? 12.470 -13.280 4.638 1.00 92.94 90 ARG A CA 1
ATOM 695 C C . ARG A 1 90 ? 13.531 -13.368 3.535 1.00 92.94 90 ARG A C 1
ATOM 697 O O . ARG A 1 90 ? 14.121 -14.421 3.314 1.00 92.94 90 ARG A O 1
ATOM 704 N N . GLY A 1 91 ? 13.812 -12.240 2.893 1.00 93.81 91 GLY A N 1
ATOM 705 C CA . GLY A 1 91 ? 14.757 -12.097 1.791 1.00 93.81 91 GLY A CA 1
ATOM 706 C C . GLY A 1 91 ? 14.166 -12.358 0.406 1.00 93.81 91 GLY A C 1
ATOM 707 O O . GLY A 1 91 ? 14.786 -11.966 -0.584 1.00 93.81 91 GLY A O 1
ATOM 708 N N . GLU A 1 92 ? 12.989 -12.973 0.301 1.00 95.50 92 GLU A N 1
ATOM 709 C CA . GLU A 1 92 ? 12.394 -13.373 -0.978 1.00 95.50 92 GLU A CA 1
ATOM 710 C C . GLU A 1 92 ? 11.903 -12.159 -1.776 1.00 95.50 92 GLU A C 1
ATOM 712 O O . GLU A 1 92 ? 12.289 -12.011 -2.934 1.00 95.50 92 GLU A O 1
ATOM 717 N N . TYR A 1 93 ? 11.187 -11.221 -1.138 1.00 95.38 93 TYR A N 1
ATOM 718 C CA . TYR A 1 93 ? 10.706 -9.995 -1.796 1.00 95.38 93 TYR A CA 1
ATOM 719 C C . TYR A 1 93 ? 11.839 -9.233 -2.499 1.00 95.38 93 TYR A C 1
ATOM 721 O O . TYR A 1 93 ? 11.768 -8.941 -3.691 1.00 95.38 93 TYR A O 1
ATOM 729 N N . TRP A 1 94 ? 12.936 -8.950 -1.786 1.00 97.06 94 TRP A N 1
ATOM 730 C CA . TRP A 1 94 ? 14.062 -8.240 -2.394 1.00 97.06 94 TRP A CA 1
ATOM 731 C C . TRP A 1 94 ? 14.790 -9.072 -3.454 1.00 97.06 94 TRP A C 1
ATOM 733 O O . TRP A 1 94 ? 15.301 -8.515 -4.425 1.00 97.06 94 TRP A O 1
ATOM 743 N N . SER A 1 95 ? 14.865 -10.392 -3.279 1.00 97.12 95 SER A N 1
ATOM 744 C CA . SER A 1 95 ? 15.520 -11.270 -4.252 1.00 97.12 95 SER A CA 1
ATOM 745 C C . SER A 1 95 ? 14.798 -11.246 -5.600 1.00 97.12 95 SER A C 1
ATOM 747 O O . SER A 1 95 ? 15.463 -11.178 -6.634 1.00 97.12 95 SER A O 1
ATOM 749 N N . GLU A 1 96 ? 13.466 -11.211 -5.598 1.00 96.12 96 GLU A N 1
ATOM 750 C CA . GLU A 1 96 ? 12.653 -11.057 -6.810 1.00 96.12 96 GLU A CA 1
ATOM 751 C C . GLU A 1 96 ? 12.861 -9.699 -7.479 1.00 96.12 96 GLU A C 1
ATOM 753 O O . GLU A 1 96 ? 13.206 -9.654 -8.662 1.00 96.12 96 GLU A O 1
ATOM 758 N N . VAL A 1 97 ? 12.757 -8.602 -6.718 1.00 96.25 97 VAL A N 1
ATOM 759 C CA . VAL A 1 97 ? 13.007 -7.242 -7.229 1.00 96.25 97 VAL A CA 1
ATOM 760 C C . VAL A 1 97 ? 14.400 -7.151 -7.852 1.00 96.25 97 VAL A C 1
ATOM 762 O O . VAL A 1 97 ? 14.567 -6.701 -8.986 1.00 96.25 97 VAL A O 1
ATOM 765 N N . LYS A 1 98 ? 15.423 -7.636 -7.141 1.00 96.62 98 LYS A N 1
ATOM 766 C CA . LYS A 1 98 ? 16.811 -7.624 -7.613 1.00 96.62 98 LYS A CA 1
ATOM 767 C C . LYS A 1 98 ? 17.000 -8.474 -8.868 1.00 96.62 98 LYS A C 1
ATOM 769 O O . LYS A 1 98 ? 17.762 -8.074 -9.748 1.00 96.62 98 LYS A O 1
ATOM 774 N N . SER A 1 99 ? 16.328 -9.621 -8.958 1.00 95.88 99 SER A N 1
ATOM 775 C CA . SER A 1 99 ? 16.339 -10.471 -10.151 1.00 95.88 99 SER A CA 1
ATOM 776 C C . SER A 1 99 ? 15.723 -9.746 -11.352 1.00 95.88 99 SER A C 1
ATOM 778 O O . SER A 1 99 ? 16.341 -9.692 -12.414 1.00 95.88 99 SER A O 1
ATOM 780 N N . GLY A 1 100 ? 14.567 -9.097 -11.180 1.00 94.88 100 GLY A N 1
ATOM 781 C CA . GLY A 1 100 ? 13.933 -8.299 -12.236 1.00 94.88 100 GLY A CA 1
ATOM 782 C C . GLY A 1 100 ? 14.815 -7.143 -12.722 1.00 94.88 100 GLY A C 1
ATOM 783 O O . GLY A 1 100 ? 14.997 -6.949 -13.924 1.00 94.88 100 GLY A O 1
ATOM 784 N N . LEU A 1 101 ? 15.445 -6.416 -11.794 1.00 95.31 101 LEU A N 1
ATOM 785 C CA . LEU A 1 101 ? 16.382 -5.336 -12.1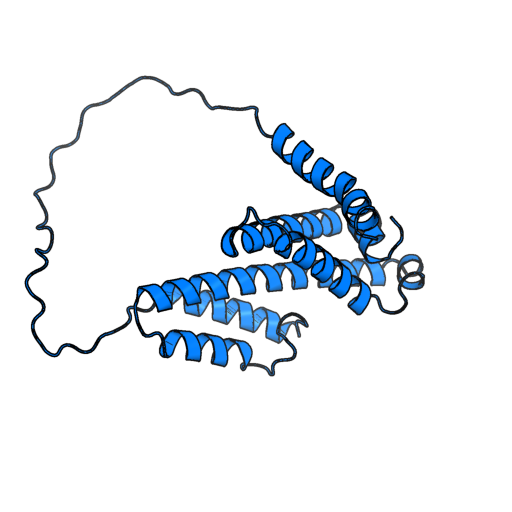25 1.00 95.31 101 LEU A CA 1
ATOM 786 C C . LEU A 1 101 ? 17.634 -5.845 -12.850 1.00 95.31 101 LEU A C 1
ATOM 788 O O . LEU A 1 101 ? 18.139 -5.181 -13.753 1.00 95.31 101 LEU A O 1
ATOM 792 N N . TYR A 1 102 ? 18.149 -7.015 -12.463 1.00 93.12 102 TYR A N 1
ATOM 793 C CA . TYR A 1 102 ? 19.310 -7.630 -13.110 1.00 93.12 102 TYR A CA 1
ATOM 794 C C . TYR A 1 102 ? 19.009 -8.066 -14.549 1.00 93.12 102 TYR A C 1
ATOM 796 O O . TYR A 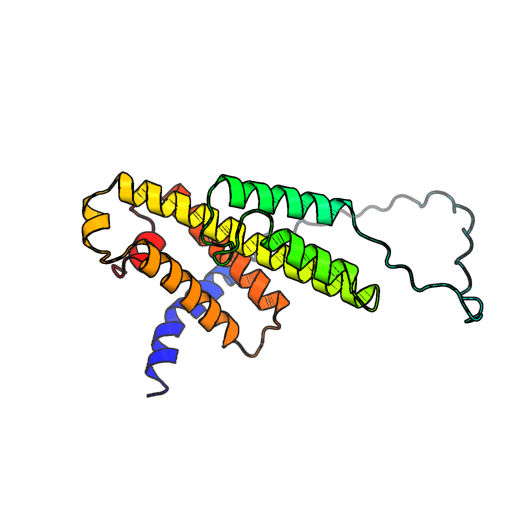1 102 ? 19.866 -7.916 -15.414 1.00 93.12 102 TYR A O 1
ATOM 804 N N . ASN A 1 103 ? 17.794 -8.557 -14.797 1.00 92.69 103 ASN A N 1
ATOM 805 C CA . ASN A 1 103 ? 17.361 -9.103 -16.084 1.00 92.69 103 ASN A CA 1
ATOM 806 C C . ASN A 1 103 ? 16.714 -8.067 -17.021 1.00 92.69 103 ASN A C 1
ATOM 808 O O . ASN A 1 103 ? 16.102 -8.443 -18.018 1.00 92.69 103 ASN A O 1
ATOM 812 N N . SER A 1 104 ? 16.815 -6.771 -16.716 1.00 93.81 104 SER A N 1
ATOM 813 C CA . SER A 1 104 ? 16.272 -5.721 -17.585 1.00 93.81 104 SER A CA 1
ATOM 814 C C . SER A 1 104 ? 16.977 -5.717 -18.952 1.00 93.81 104 SER A C 1
ATOM 816 O O . SER A 1 104 ? 18.193 -5.868 -19.040 1.00 93.81 104 SER A O 1
ATOM 818 N N . SER A 1 105 ? 16.219 -5.522 -20.032 1.00 91.44 105 SER A N 1
ATOM 819 C CA . SER A 1 105 ? 16.721 -5.548 -21.417 1.00 91.44 105 SER A CA 1
ATOM 820 C C . SER A 1 105 ? 17.277 -4.204 -21.896 1.00 91.44 105 SER A C 1
ATOM 822 O O . SER A 1 105 ? 17.960 -4.130 -22.916 1.00 91.44 105 SER A O 1
ATOM 824 N N . SER A 1 106 ? 16.970 -3.123 -21.173 1.00 93.62 106 SER A N 1
ATOM 825 C CA . SER A 1 106 ? 17.410 -1.766 -21.493 1.00 93.62 106 SER A CA 1
ATOM 826 C C . SER A 1 106 ? 17.529 -0.887 -20.244 1.00 93.62 106 SER A C 1
ATOM 828 O O . SER A 1 106 ? 16.953 -1.177 -19.195 1.00 93.62 106 SER A O 1
ATOM 830 N N . GLN A 1 107 ? 18.227 0.246 -20.367 1.00 95.12 107 GLN A N 1
ATOM 831 C CA . GLN A 1 107 ? 18.378 1.224 -19.286 1.00 95.12 107 GLN A CA 1
ATOM 832 C C . GLN A 1 107 ? 17.024 1.858 -18.933 1.00 95.12 107 GLN A C 1
ATOM 834 O O . GLN A 1 107 ? 16.736 2.117 -17.766 1.00 95.12 107 GLN A O 1
ATOM 839 N N . GLY A 1 108 ? 16.176 2.076 -19.945 1.00 95.75 108 GLY A N 1
ATOM 840 C CA . GLY A 1 108 ? 14.814 2.570 -19.759 1.00 95.75 108 GLY A CA 1
ATOM 841 C C . GLY A 1 108 ? 13.944 1.580 -18.988 1.00 95.75 108 GLY A C 1
ATOM 842 O O . GLY A 1 108 ? 13.226 1.982 -18.075 1.00 95.75 108 GLY A O 1
ATOM 843 N N . GLU A 1 109 ? 14.047 0.284 -19.295 1.00 95.88 109 GLU A N 1
ATOM 844 C CA . GLU A 1 109 ? 13.339 -0.755 -18.544 1.00 95.88 109 GLU A CA 1
ATOM 845 C C . GLU A 1 109 ? 13.811 -0.835 -17.090 1.00 95.88 109 GLU A C 1
ATOM 847 O O . GLU A 1 109 ? 12.970 -0.829 -16.191 1.00 95.88 109 GLU A O 1
ATOM 852 N N . TYR A 1 110 ? 15.127 -0.811 -16.860 1.00 97.38 110 TYR A N 1
ATOM 853 C CA . TYR A 1 110 ? 15.706 -0.791 -15.517 1.00 97.38 110 TYR A CA 1
ATOM 854 C C . TYR A 1 110 ? 15.145 0.365 -14.680 1.00 97.38 110 TYR A C 1
ATOM 856 O O . TYR A 1 110 ? 14.643 0.149 -13.578 1.00 97.38 110 TYR A O 1
ATOM 864 N N . TYR A 1 111 ? 15.165 1.596 -15.207 1.00 97.19 111 TYR A N 1
ATOM 865 C CA . TYR A 1 111 ? 14.638 2.751 -14.477 1.00 97.19 111 TYR A CA 1
ATOM 866 C C . TYR A 1 111 ? 13.124 2.692 -14.284 1.00 97.19 111 TYR A C 1
ATOM 868 O O . TYR A 1 111 ? 12.633 3.101 -13.227 1.00 97.19 111 TYR A O 1
ATOM 876 N N . ARG A 1 112 ? 12.378 2.184 -15.271 1.00 96.62 112 ARG A N 1
ATOM 877 C CA . ARG A 1 112 ? 10.926 1.997 -15.165 1.00 96.62 112 ARG A CA 1
ATOM 878 C C . ARG A 1 112 ? 10.590 1.030 -14.032 1.00 96.62 112 ARG A C 1
ATOM 880 O O . ARG A 1 112 ? 9.756 1.373 -13.195 1.00 96.62 112 ARG A O 1
ATOM 887 N N . LEU A 1 113 ? 11.252 -0.128 -13.992 1.00 97.69 113 LEU A N 1
ATOM 888 C CA . LEU A 1 113 ? 11.052 -1.144 -12.962 1.00 97.69 113 LEU A CA 1
ATOM 889 C C . LEU A 1 113 ? 11.487 -0.626 -11.589 1.00 97.69 113 LEU A C 1
ATOM 891 O O . LEU A 1 113 ? 10.693 -0.646 -10.660 1.00 97.69 113 LEU A O 1
ATOM 895 N N . LEU A 1 114 ? 12.689 -0.052 -11.476 1.00 97.94 114 LEU A N 1
ATOM 896 C CA . LEU A 1 114 ? 13.185 0.518 -10.220 1.00 97.94 114 LEU A CA 1
ATOM 897 C C . LEU A 1 114 ? 12.226 1.574 -9.653 1.00 97.94 114 LEU A C 1
ATOM 899 O O . LEU A 1 114 ? 11.945 1.593 -8.457 1.00 97.94 114 LEU A O 1
ATOM 903 N N . SER A 1 115 ? 11.704 2.450 -10.514 1.00 97.62 115 SER A N 1
ATOM 904 C CA . SER A 1 115 ? 10.763 3.492 -10.098 1.00 97.62 115 SER A CA 1
ATOM 905 C C . SER A 1 115 ? 9.419 2.915 -9.664 1.00 97.62 115 SER A C 1
ATOM 907 O O . SER A 1 115 ? 8.818 3.434 -8.726 1.00 97.62 115 SER A O 1
ATOM 909 N N . PHE A 1 116 ? 8.941 1.874 -10.349 1.00 97.69 116 PHE A N 1
ATOM 910 C CA . PHE A 1 116 ? 7.725 1.153 -9.983 1.00 97.69 116 PHE A CA 1
ATOM 911 C C . PHE A 1 116 ? 7.869 0.486 -8.615 1.00 97.69 116 PHE A C 1
ATOM 913 O O . PHE A 1 116 ? 7.130 0.835 -7.699 1.00 97.69 116 PHE A O 1
ATOM 920 N N . GLU A 1 117 ? 8.884 -0.359 -8.446 1.00 97.94 117 GLU A N 1
ATOM 921 C CA . GLU A 1 117 ? 9.143 -1.091 -7.202 1.00 97.94 117 GLU A CA 1
ATOM 922 C C . GLU A 1 117 ? 9.360 -0.139 -6.018 1.00 97.94 117 GLU A C 1
ATOM 924 O O . GLU A 1 117 ? 8.909 -0.382 -4.900 1.00 97.94 117 GLU A O 1
ATOM 929 N N . ASN A 1 118 ? 10.004 1.010 -6.249 1.00 98.25 118 ASN A N 1
ATOM 930 C CA . ASN A 1 118 ? 10.167 2.018 -5.207 1.00 98.25 118 ASN A CA 1
ATOM 931 C C . ASN A 1 118 ? 8.832 2.644 -4.764 1.00 98.25 118 ASN A C 1
ATOM 933 O O . ASN A 1 118 ? 8.650 2.875 -3.566 1.00 98.25 118 ASN A O 1
ATOM 937 N N . ARG A 1 119 ? 7.910 2.938 -5.694 1.00 97.94 119 ARG A N 1
ATOM 938 C CA . ARG A 1 119 ? 6.577 3.481 -5.363 1.00 97.94 119 ARG A CA 1
ATOM 939 C C . ARG A 1 119 ? 5.701 2.440 -4.674 1.00 97.94 119 ARG A C 1
ATOM 941 O O . ARG A 1 119 ? 5.094 2.752 -3.654 1.00 97.94 119 ARG A O 1
ATOM 948 N N . ASP A 1 120 ? 5.697 1.211 -5.174 1.00 97.69 120 ASP A N 1
ATOM 949 C CA . ASP A 1 120 ? 4.988 0.092 -4.550 1.00 97.69 120 ASP A CA 1
ATOM 950 C C . ASP A 1 120 ? 5.470 -0.121 -3.102 1.00 97.69 120 ASP A C 1
ATOM 952 O O . ASP A 1 120 ? 4.673 -0.122 -2.159 1.00 97.69 120 ASP A O 1
ATOM 956 N N . LEU A 1 121 ? 6.790 -0.134 -2.879 1.00 98.12 121 LEU A N 1
ATOM 957 C CA . LEU A 1 121 ? 7.362 -0.209 -1.533 1.00 98.12 121 LEU A CA 1
ATOM 958 C C . LEU A 1 121 ? 6.951 0.983 -0.650 1.00 98.12 121 LEU A C 1
ATOM 960 O O . LEU A 1 121 ? 6.671 0.806 0.534 1.00 98.12 121 LEU A O 1
ATOM 964 N N . GLN A 1 122 ? 6.880 2.199 -1.203 1.00 98.44 122 GLN A N 1
ATOM 965 C CA . GLN A 1 122 ? 6.415 3.388 -0.473 1.00 98.44 122 GLN A CA 1
ATOM 966 C C . GLN A 1 122 ? 4.962 3.261 0.006 1.00 98.44 122 GLN A C 1
ATOM 968 O O . GLN A 1 122 ? 4.644 3.751 1.096 1.00 98.44 122 GLN A O 1
ATOM 973 N N . ILE A 1 123 ? 4.090 2.632 -0.781 1.00 98.38 123 ILE A N 1
ATOM 974 C CA . ILE A 1 123 ? 2.699 2.361 -0.403 1.00 98.38 123 ILE A CA 1
ATOM 975 C C . ILE A 1 123 ? 2.669 1.339 0.737 1.00 98.38 123 ILE A C 1
ATOM 977 O O . ILE A 1 123 ? 2.069 1.601 1.782 1.00 98.38 123 ILE A O 1
ATOM 981 N N . ARG A 1 124 ? 3.379 0.214 0.580 1.00 98.00 124 ARG A N 1
ATOM 982 C CA . ARG A 1 124 ? 3.449 -0.864 1.586 1.00 98.00 124 ARG A CA 1
ATOM 983 C C . ARG A 1 124 ? 3.925 -0.364 2.943 1.00 98.00 124 ARG A C 1
ATOM 985 O O . ARG A 1 124 ? 3.315 -0.672 3.960 1.00 98.00 124 ARG A O 1
ATOM 992 N N . GLU A 1 125 ? 4.968 0.460 2.975 1.00 98.25 125 GLU A N 1
ATOM 993 C CA . GLU A 1 125 ? 5.483 1.039 4.221 1.00 98.25 125 GLU A CA 1
ATOM 994 C C . GLU A 1 125 ? 4.476 1.932 4.942 1.00 98.25 125 GLU A C 1
ATOM 996 O O . GLU A 1 125 ? 4.411 1.947 6.175 1.00 98.25 125 GLU A O 1
ATOM 1001 N N . ARG A 1 126 ? 3.697 2.706 4.182 1.00 98.25 126 ARG A N 1
ATOM 1002 C CA . ARG A 1 126 ? 2.681 3.590 4.753 1.00 98.25 126 ARG A CA 1
ATOM 1003 C C . ARG A 1 126 ? 1.495 2.793 5.269 1.00 98.25 126 ARG A C 1
ATOM 1005 O O . ARG A 1 126 ? 1.046 3.076 6.377 1.00 98.25 126 ARG A O 1
ATOM 1012 N N . LYS A 1 127 ? 1.052 1.767 4.532 1.00 98.38 127 LYS A N 1
ATOM 1013 C CA . LYS A 1 127 ? 0.011 0.838 4.998 1.00 98.38 127 LYS A CA 1
ATOM 1014 C C . LYS A 1 127 ? 0.461 0.113 6.265 1.00 98.38 127 LYS A C 1
ATOM 1016 O O . LYS A 1 127 ? -0.275 0.106 7.244 1.00 98.38 127 LYS A O 1
ATOM 1021 N N . HIS A 1 128 ? 1.707 -0.363 6.305 1.00 97.88 128 HIS A N 1
ATOM 1022 C CA . HIS A 1 128 ? 2.317 -0.952 7.502 1.00 97.88 128 HIS A CA 1
ATOM 1023 C C . HIS A 1 128 ? 2.319 0.009 8.697 1.00 97.88 128 HIS A C 1
ATOM 1025 O O . HIS A 1 128 ? 1.925 -0.361 9.799 1.00 97.88 128 HIS A O 1
ATOM 1031 N N . SER A 1 129 ? 2.693 1.271 8.474 1.00 97.81 129 SER A N 1
ATOM 1032 C CA . SER A 1 129 ? 2.678 2.291 9.531 1.00 97.81 129 SER A CA 1
ATOM 1033 C C . SER A 1 129 ? 1.259 2.575 10.042 1.00 97.81 129 SER A C 1
ATOM 1035 O O . SER A 1 129 ? 1.050 2.681 11.248 1.00 97.81 129 SER A O 1
ATOM 1037 N N . CYS A 1 130 ? 0.278 2.672 9.139 1.00 98.19 130 CYS A N 1
ATOM 1038 C CA . CYS A 1 130 ? -1.133 2.827 9.501 1.00 98.19 130 CYS A CA 1
ATOM 1039 C C . CYS A 1 130 ? -1.640 1.624 10.299 1.00 98.19 130 CYS A C 1
ATOM 1041 O O . CYS A 1 130 ? -2.344 1.805 11.285 1.00 98.19 130 CYS A O 1
ATOM 1043 N N . PHE A 1 131 ? -1.253 0.411 9.902 1.00 97.75 131 PHE A N 1
ATOM 1044 C CA . PHE A 1 131 ? -1.673 -0.822 10.558 1.00 97.75 131 PHE A CA 1
ATOM 1045 C C . PHE A 1 131 ? -1.165 -0.895 11.996 1.00 97.75 131 PHE A C 1
ATOM 1047 O O . PHE A 1 131 ? -1.922 -1.227 12.904 1.00 97.75 131 PHE A O 1
ATOM 1054 N N . PHE A 1 132 ? 0.089 -0.502 12.228 1.00 96.62 132 PHE A N 1
ATOM 1055 C CA . PHE A 1 132 ? 0.640 -0.431 13.579 1.00 96.62 132 PHE A CA 1
ATOM 1056 C C . PHE A 1 132 ? -0.138 0.557 14.466 1.00 96.62 132 PHE A C 1
ATOM 1058 O O . PHE A 1 132 ? -0.527 0.209 15.580 1.00 96.62 132 PHE A O 1
ATOM 1065 N N . LEU A 1 133 ? -0.433 1.761 13.954 1.00 97.31 133 LEU A N 1
ATOM 1066 C CA . LEU A 1 133 ? -1.247 2.755 14.670 1.00 97.31 133 LEU A CA 1
ATOM 1067 C C . LEU A 1 133 ? -2.663 2.237 14.946 1.00 97.31 133 LEU A C 1
ATOM 1069 O O . LEU A 1 133 ? -3.179 2.385 16.052 1.00 97.31 133 LEU A O 1
ATOM 1073 N N . PHE A 1 134 ? -3.284 1.603 13.956 1.00 96.69 134 PHE A N 1
ATOM 1074 C CA . PHE A 1 134 ? -4.602 0.991 14.072 1.00 96.69 134 PHE A CA 1
ATOM 1075 C C . PHE A 1 134 ? -4.638 -0.062 15.188 1.00 96.69 134 PHE A C 1
ATOM 1077 O O . PHE A 1 134 ? -5.472 0.015 16.094 1.00 96.69 134 PHE A O 1
ATOM 1084 N N . GLN A 1 135 ? -3.687 -0.999 15.188 1.00 94.94 135 GLN A N 1
ATOM 1085 C CA . GLN A 1 135 ? -3.567 -2.013 16.235 1.00 94.94 135 GLN A CA 1
ATOM 1086 C C . GLN A 1 135 ? -3.346 -1.392 17.617 1.00 94.94 135 GLN A C 1
ATOM 1088 O O . GLN A 1 135 ? -3.948 -1.831 18.601 1.00 94.94 135 GLN A O 1
ATOM 1093 N N . GLU A 1 136 ? -2.522 -0.349 17.703 1.00 95.12 136 GLU A N 1
ATOM 1094 C CA . GLU A 1 136 ? -2.290 0.381 18.944 1.00 95.12 136 GLU A CA 1
ATOM 1095 C C . GLU A 1 136 ? -3.585 1.018 19.475 1.00 95.12 136 GLU A C 1
ATOM 1097 O O . GLU A 1 136 ? -3.919 0.842 20.652 1.00 95.12 136 GLU A O 1
ATOM 1102 N N . ILE A 1 137 ? -4.363 1.685 18.617 1.00 95.19 137 ILE A N 1
ATOM 1103 C CA . ILE A 1 137 ? -5.649 2.299 18.980 1.00 95.19 137 ILE A CA 1
ATOM 1104 C C . ILE A 1 137 ? -6.630 1.244 19.502 1.00 95.19 137 ILE A C 1
ATOM 1106 O O . ILE A 1 137 ? -7.241 1.454 20.556 1.00 95.19 137 ILE A O 1
ATOM 1110 N N . LEU A 1 138 ? -6.747 0.101 18.820 1.00 93.31 138 LEU A N 1
ATOM 1111 C CA . LEU A 1 138 ? -7.618 -1.000 19.245 1.00 93.31 138 LEU A CA 1
ATOM 1112 C C . LEU A 1 138 ? -7.162 -1.640 20.557 1.00 93.31 138 LEU A C 1
ATOM 1114 O O . LEU A 1 138 ? -7.992 -1.992 21.397 1.00 93.31 138 LEU A O 1
ATOM 1118 N N . SER A 1 139 ? -5.850 -1.773 20.768 1.00 92.06 139 SER A N 1
ATOM 1119 C CA . SER A 1 139 ? -5.303 -2.332 22.009 1.00 92.06 139 SER A CA 1
ATOM 1120 C C . SER A 1 139 ? -5.654 -1.475 23.232 1.00 92.06 139 SER A C 1
ATOM 1122 O O . SER A 1 139 ? -5.897 -2.008 24.317 1.00 92.06 139 SER A O 1
ATOM 1124 N N . ARG A 1 140 ? -5.746 -0.153 23.038 1.00 92.25 140 ARG A N 1
ATOM 1125 C CA . ARG A 1 140 ? -6.091 0.829 24.072 1.00 92.25 140 ARG A CA 1
ATOM 1126 C C . ARG A 1 140 ? -7.603 0.995 24.261 1.00 92.25 140 ARG A C 1
ATOM 1128 O O . ARG A 1 140 ? -8.025 1.413 25.334 1.00 92.25 140 ARG A O 1
ATOM 1135 N N . ASN A 1 141 ? -8.421 0.631 23.268 1.00 88.19 141 ASN A N 1
ATOM 1136 C CA . ASN A 1 141 ? -9.874 0.833 23.274 1.00 88.19 141 ASN A CA 1
ATOM 1137 C C . ASN A 1 141 ? -10.630 -0.478 23.025 1.00 88.19 141 ASN A C 1
ATOM 1139 O O . ASN A 1 141 ? -11.053 -0.777 21.909 1.00 88.19 141 ASN A O 1
ATOM 1143 N N . ARG A 1 142 ? -10.872 -1.248 24.095 1.00 82.44 142 ARG A N 1
ATOM 1144 C CA . ARG A 1 142 ? -11.579 -2.543 24.007 1.00 82.44 142 ARG A CA 1
ATOM 1145 C C . ARG A 1 142 ? -12.980 -2.447 23.396 1.00 82.44 142 ARG A C 1
ATOM 1147 O O . ARG A 1 142 ? -13.399 -3.398 22.750 1.00 82.44 142 ARG A O 1
ATOM 1154 N N . ALA A 1 143 ? -13.676 -1.324 23.584 1.00 84.56 143 ALA A N 1
ATOM 1155 C CA . ALA A 1 143 ? -14.996 -1.106 22.996 1.00 84.56 143 ALA A CA 1
ATOM 1156 C C . ALA A 1 143 ? -14.945 -1.113 21.460 1.00 84.56 143 ALA A C 1
ATOM 1158 O O . ALA A 1 143 ? -15.792 -1.738 20.836 1.00 84.56 143 ALA A O 1
ATOM 1159 N N . LEU A 1 144 ? -13.914 -0.505 20.859 1.00 82.00 144 LEU A N 1
ATOM 1160 C CA . LEU A 1 144 ? -13.739 -0.487 19.403 1.00 82.00 144 LEU A CA 1
ATOM 1161 C C . LEU A 1 144 ? -13.464 -1.879 18.834 1.00 82.00 144 LEU A C 1
ATOM 1163 O O . LEU A 1 144 ? -13.978 -2.238 17.782 1.00 82.00 144 LEU A O 1
ATOM 1167 N N . ARG A 1 145 ? -12.703 -2.695 19.568 1.00 76.31 145 ARG A N 1
ATOM 1168 C CA . ARG A 1 145 ? -12.387 -4.067 19.158 1.00 76.31 145 ARG A CA 1
ATOM 1169 C C . ARG A 1 145 ? -13.626 -4.962 19.049 1.00 76.31 145 ARG A C 1
ATOM 1171 O O . ARG A 1 145 ? -13.578 -5.943 18.324 1.00 76.31 145 ARG A O 1
ATOM 1178 N N . GLY A 1 146 ? -14.706 -4.642 19.765 1.00 76.50 146 GLY A N 1
ATOM 1179 C CA . GLY A 1 146 ? -15.951 -5.412 19.724 1.00 76.50 146 GLY A CA 1
ATOM 1180 C C . GLY A 1 146 ? -16.757 -5.250 18.433 1.00 76.50 146 GLY A C 1
ATOM 1181 O O . GLY A 1 146 ? -17.639 -6.067 18.192 1.00 76.50 146 GLY A O 1
ATOM 1182 N N . TYR A 1 147 ? -16.468 -4.228 17.620 1.00 76.69 147 TYR A N 1
ATOM 1183 C CA . TYR A 1 147 ? -17.191 -3.969 16.370 1.00 76.69 147 TYR A CA 1
ATOM 1184 C C . TYR A 1 147 ? -16.614 -4.717 15.166 1.00 76.69 147 TYR A C 1
ATOM 1186 O O . TYR A 1 147 ? -17.343 -4.999 14.224 1.00 76.69 147 TYR A O 1
ATOM 1194 N N . ALA A 1 148 ? -15.333 -5.077 15.216 1.00 72.12 148 ALA A N 1
ATOM 1195 C CA . ALA A 1 148 ? -14.659 -5.802 14.150 1.00 72.12 148 ALA A CA 1
ATOM 1196 C C . ALA A 1 148 ? -14.637 -7.306 14.442 1.00 72.12 148 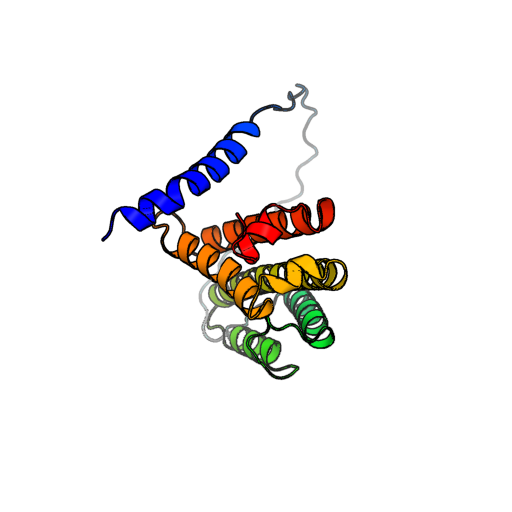ALA A C 1
ATOM 1198 O O . ALA A 1 148 ? -14.070 -7.743 15.449 1.00 72.12 148 ALA A O 1
ATOM 1199 N N . ALA A 1 149 ? -15.217 -8.105 13.542 1.00 76.31 149 ALA A N 1
ATOM 1200 C CA . ALA A 1 149 ? -15.105 -9.563 13.599 1.00 76.31 149 ALA A CA 1
ATOM 1201 C C . ALA A 1 149 ? -13.657 -10.005 13.333 1.00 76.31 149 ALA A C 1
ATOM 1203 O O . ALA A 1 149 ? -13.136 -10.884 14.026 1.00 76.31 149 ALA A O 1
ATOM 1204 N N . ASN A 1 150 ? -12.992 -9.342 12.380 1.00 89.50 150 ASN A N 1
ATOM 1205 C CA . ASN A 1 150 ? -11.589 -9.540 12.051 1.00 89.50 150 ASN A CA 1
ATOM 1206 C C . ASN A 1 150 ? -10.922 -8.190 11.717 1.00 89.50 150 ASN A C 1
ATOM 1208 O O . ASN A 1 150 ? -10.801 -7.836 10.548 1.00 89.50 150 ASN A O 1
ATOM 1212 N N . PRO A 1 151 ? -10.409 -7.456 12.725 1.00 90.75 151 PRO A N 1
ATOM 1213 C CA . PRO A 1 151 ? -9.883 -6.106 12.516 1.00 90.75 151 PRO A CA 1
ATOM 1214 C C . PRO A 1 151 ? -8.741 -6.021 11.497 1.00 90.75 151 PRO A C 1
ATOM 1216 O O . PRO A 1 151 ? -8.491 -4.960 10.934 1.00 90.75 151 PRO A O 1
ATOM 1219 N N . THR A 1 152 ? -7.999 -7.114 11.300 1.00 92.94 152 THR A N 1
ATOM 1220 C CA . THR A 1 152 ? -6.937 -7.162 10.292 1.00 92.94 152 THR A CA 1
ATOM 1221 C C . THR A 1 152 ? -7.518 -7.192 8.884 1.00 92.94 152 THR A C 1
ATOM 1223 O O . THR A 1 152 ? -7.021 -6.478 8.023 1.00 92.94 152 THR A O 1
ATOM 1226 N N . GLU A 1 153 ? -8.551 -7.999 8.655 1.00 93.12 153 GLU A N 1
ATOM 1227 C CA . GLU A 1 153 ? -9.237 -8.102 7.363 1.00 93.12 153 GLU A CA 1
ATOM 1228 C C . GLU A 1 153 ? -9.981 -6.807 7.049 1.00 93.12 153 GLU A C 1
ATOM 1230 O O . GLU A 1 153 ? -9.717 -6.222 6.007 1.00 93.12 153 GLU A O 1
ATOM 1235 N N . ASP A 1 154 ? -10.723 -6.256 8.014 1.00 93.44 154 ASP A N 1
ATOM 1236 C CA . ASP A 1 154 ? -11.413 -4.967 7.867 1.00 93.44 154 ASP A CA 1
ATOM 1237 C C . ASP A 1 154 ? -10.438 -3.839 7.451 1.00 93.44 154 ASP A C 1
ATOM 1239 O O . ASP A 1 154 ? -10.720 -3.005 6.588 1.00 93.44 154 ASP A O 1
ATOM 1243 N N . PHE A 1 155 ? -9.228 -3.834 8.026 1.00 95.88 155 PHE A N 1
ATOM 1244 C CA . PHE A 1 155 ? -8.173 -2.890 7.652 1.00 95.88 155 PHE A CA 1
ATOM 1245 C C . PHE A 1 155 ? -7.652 -3.109 6.223 1.00 95.88 155 PHE A C 1
ATOM 1247 O O . PHE A 1 155 ? -7.380 -2.143 5.502 1.00 95.88 155 PHE A O 1
ATOM 1254 N N . LEU A 1 156 ? -7.449 -4.366 5.820 1.00 96.00 156 LEU A N 1
ATOM 1255 C CA . LEU A 1 156 ? -6.971 -4.710 4.480 1.00 96.00 156 LEU A CA 1
ATOM 1256 C C . LEU A 1 156 ? -8.026 -4.399 3.416 1.00 96.00 156 LEU A C 1
ATOM 1258 O O . LEU A 1 156 ? -7.674 -3.840 2.372 1.00 96.00 156 LEU A O 1
ATOM 1262 N N . ASP A 1 157 ? -9.292 -4.686 3.699 1.00 95.38 157 ASP A N 1
ATOM 1263 C CA . ASP A 1 157 ? -10.430 -4.415 2.827 1.00 95.38 157 ASP A CA 1
ATOM 1264 C C . ASP A 1 157 ? -10.588 -2.915 2.605 1.00 95.38 157 ASP A C 1
ATOM 1266 O O . ASP A 1 157 ? -10.609 -2.473 1.457 1.00 95.38 157 ASP A O 1
ATOM 1270 N N . PHE A 1 158 ? -10.523 -2.105 3.668 1.00 96.31 158 PHE A N 1
ATOM 1271 C CA . PHE A 1 158 ? -10.564 -0.645 3.558 1.00 96.31 158 PHE A CA 1
ATOM 1272 C C . PHE A 1 158 ? -9.543 -0.095 2.548 1.00 96.31 158 PHE A C 1
ATOM 1274 O O . PHE A 1 158 ? -9.871 0.720 1.684 1.00 96.31 158 PHE A O 1
ATOM 1281 N N . PHE A 1 159 ? -8.282 -0.535 2.617 1.00 97.06 159 PHE A N 1
ATOM 1282 C CA . PHE A 1 159 ? -7.266 -0.078 1.665 1.00 97.06 159 PHE A CA 1
ATOM 1283 C C . PHE A 1 159 ? -7.412 -0.703 0.274 1.00 97.06 159 PHE A C 1
ATOM 1285 O O . PHE A 1 159 ? -6.997 -0.074 -0.704 1.00 97.06 159 PHE A O 1
ATOM 1292 N N . SER A 1 160 ? -7.966 -1.911 0.174 1.00 96.56 160 SER A N 1
ATOM 1293 C CA . SER A 1 160 ? -8.213 -2.590 -1.103 1.00 96.56 160 SER A CA 1
ATOM 1294 C C . SER A 1 160 ? -9.338 -1.908 -1.876 1.00 96.56 160 SER A C 1
ATOM 1296 O O . SER A 1 160 ? -9.146 -1.545 -3.032 1.00 96.56 160 SER A O 1
ATOM 1298 N N . GLU A 1 161 ? -10.449 -1.577 -1.218 1.00 96.31 161 GLU A N 1
ATOM 1299 C CA . GLU A 1 161 ? -11.556 -0.822 -1.814 1.00 96.31 161 GLU A CA 1
ATOM 1300 C C . GLU A 1 161 ? -11.109 0.551 -2.333 1.00 96.31 161 GLU A C 1
ATOM 1302 O O . GLU A 1 161 ? -11.504 0.989 -3.419 1.00 96.31 161 GLU A O 1
ATOM 1307 N N . LYS A 1 162 ? -10.240 1.242 -1.582 1.00 94.62 162 LYS A N 1
ATOM 1308 C CA . LYS A 1 162 ? -9.681 2.532 -2.014 1.00 94.62 162 LYS A CA 1
ATOM 1309 C C . LYS A 1 162 ? -8.776 2.370 -3.232 1.00 94.62 162 LYS A C 1
ATOM 1311 O O . LYS A 1 162 ? -8.838 3.212 -4.130 1.00 94.62 162 LYS A O 1
ATOM 1316 N N . ARG A 1 163 ? -7.978 1.299 -3.309 1.00 96.56 163 ARG A N 1
ATOM 1317 C CA . ARG A 1 163 ? -7.185 0.992 -4.508 1.00 96.56 163 ARG A CA 1
ATOM 1318 C C . ARG A 1 163 ? -8.085 0.687 -5.703 1.00 96.56 163 ARG A C 1
ATOM 1320 O O . ARG A 1 163 ? -7.880 1.270 -6.765 1.00 96.56 163 ARG A O 1
ATOM 1327 N N . ASP A 1 164 ? -9.124 -0.118 -5.517 1.00 97.44 164 ASP A N 1
ATOM 1328 C CA . ASP A 1 164 ? -10.085 -0.452 -6.569 1.00 97.44 164 ASP A CA 1
ATOM 1329 C C . ASP A 1 164 ? -10.786 0.793 -7.125 1.00 97.44 164 ASP A C 1
ATOM 1331 O O . ASP A 1 164 ? -11.011 0.908 -8.333 1.00 97.44 164 ASP A O 1
ATOM 1335 N N . ALA A 1 165 ? -11.119 1.757 -6.263 1.00 95.50 165 ALA A N 1
ATOM 1336 C CA . ALA A 1 165 ? -11.682 3.036 -6.684 1.00 95.50 165 ALA A CA 1
ATOM 1337 C C . ALA A 1 165 ? -10.697 3.847 -7.545 1.00 95.50 165 ALA A C 1
ATOM 1339 O O . ALA A 1 165 ? -11.099 4.418 -8.562 1.00 95.50 165 ALA A O 1
ATOM 1340 N N . LEU A 1 166 ? -9.408 3.867 -7.182 1.00 95.69 166 LEU A N 1
ATOM 1341 C CA . LEU A 1 166 ? -8.364 4.492 -8.000 1.00 95.69 166 LEU A CA 1
ATOM 1342 C C . LEU A 1 166 ? -8.206 3.770 -9.339 1.00 95.69 166 LEU A C 1
ATOM 1344 O O . LEU A 1 166 ? -8.110 4.423 -10.376 1.00 95.69 166 LEU A O 1
ATOM 1348 N N . ASP A 1 167 ? -8.225 2.439 -9.346 1.00 95.06 167 ASP A N 1
ATOM 1349 C CA . ASP A 1 167 ? -8.045 1.641 -10.558 1.00 95.06 167 ASP A CA 1
ATOM 1350 C C . ASP A 1 167 ? -9.199 1.800 -11.553 1.00 95.06 167 ASP A C 1
ATOM 1352 O O . ASP A 1 167 ? -8.946 1.827 -12.761 1.00 95.06 167 ASP A O 1
ATOM 1356 N N . LYS A 1 168 ? -10.422 2.043 -11.068 1.00 95.12 168 LYS A N 1
ATOM 1357 C CA . LYS A 1 168 ? -11.597 2.373 -11.894 1.00 95.12 168 LYS A CA 1
ATOM 1358 C C . LYS A 1 168 ? -11.545 3.765 -12.528 1.00 95.12 168 LYS A C 1
ATOM 1360 O O . LYS A 1 168 ? -12.326 4.022 -13.441 1.00 95.12 168 LYS A O 1
ATOM 1365 N N . ASN A 1 169 ? -10.652 4.657 -12.092 1.00 93.56 169 ASN A N 1
ATOM 1366 C CA . ASN A 1 169 ? -10.517 5.977 -12.704 1.00 93.56 169 ASN A CA 1
ATOM 1367 C C . ASN A 1 169 ? -9.854 5.858 -14.100 1.00 93.56 169 ASN A C 1
ATOM 1369 O O . ASN A 1 169 ? -8.704 5.402 -14.185 1.00 93.56 169 ASN A O 1
ATOM 1373 N N . PRO A 1 170 ? -10.540 6.260 -15.191 1.00 94.00 170 PRO A N 1
ATOM 1374 C CA . PRO A 1 170 ? -10.007 6.160 -16.549 1.00 94.00 170 PRO A CA 1
ATOM 1375 C C . PRO A 1 170 ? -9.034 7.293 -16.911 1.00 94.00 170 PRO A C 1
ATOM 1377 O O . PRO A 1 170 ? -8.269 7.152 -17.861 1.00 94.00 170 PRO A O 1
ATOM 1380 N N . GLU A 1 171 ? -9.049 8.409 -16.179 1.00 94.75 171 GLU A N 1
ATOM 1381 C CA . GLU A 1 171 ? -8.236 9.595 -16.474 1.00 94.75 171 GLU A CA 1
ATOM 1382 C C . GLU A 1 171 ? -6.791 9.449 -15.988 1.00 94.75 171 GLU A C 1
ATOM 1384 O O . GLU A 1 171 ? -5.882 10.112 -16.491 1.00 94.75 171 GLU A O 1
ATOM 1389 N N . TRP A 1 172 ? -6.558 8.590 -14.995 1.00 94.25 172 TRP A N 1
ATOM 1390 C CA . TRP A 1 172 ? -5.254 8.450 -14.358 1.00 94.25 172 TRP A CA 1
ATOM 1391 C C . TRP A 1 172 ? -4.477 7.252 -14.896 1.00 94.25 172 TRP A C 1
ATOM 1393 O O . TRP A 1 172 ? -4.965 6.125 -14.959 1.00 94.25 172 TRP A O 1
ATOM 1403 N N . GLY A 1 173 ? -3.211 7.487 -15.240 1.00 96.00 173 GLY A N 1
ATOM 1404 C CA . GLY A 1 173 ? -2.261 6.409 -15.500 1.00 96.00 173 GLY A CA 1
ATOM 1405 C C . GLY A 1 173 ? -1.808 5.721 -14.202 1.00 96.00 173 GLY A C 1
ATOM 1406 O O . GLY A 1 173 ? -1.986 6.281 -13.118 1.00 96.00 173 GLY A O 1
ATOM 1407 N N . PRO A 1 174 ? -1.149 4.549 -14.283 1.00 94.44 174 PRO A N 1
ATOM 1408 C CA . PRO A 1 174 ? -0.705 3.797 -13.104 1.00 94.44 174 PRO A CA 1
ATOM 1409 C C . PRO A 1 174 ? 0.131 4.622 -12.115 1.00 94.44 174 PRO A C 1
ATOM 1411 O O . PRO A 1 174 ? -0.099 4.571 -10.916 1.00 94.44 174 PRO A O 1
ATOM 1414 N N . VAL A 1 175 ? 1.047 5.457 -12.620 1.00 96.19 175 VAL A N 1
ATOM 1415 C CA . VAL A 1 175 ? 1.904 6.312 -11.779 1.00 96.19 175 VAL A CA 1
ATOM 1416 C C . VAL A 1 175 ? 1.089 7.323 -10.972 1.00 96.19 175 VAL A C 1
ATOM 1418 O O . VAL A 1 175 ? 1.396 7.577 -9.810 1.00 96.19 175 VAL A O 1
ATOM 1421 N N . GLU A 1 176 ? 0.055 7.901 -11.581 1.00 97.25 176 GLU A N 1
ATOM 1422 C CA . GLU A 1 176 ? -0.805 8.871 -10.910 1.00 97.25 176 GLU A CA 1
ATOM 1423 C C . GLU A 1 176 ? -1.694 8.184 -9.869 1.00 97.25 176 GLU A C 1
ATOM 1425 O O . GLU A 1 176 ? -1.847 8.704 -8.766 1.00 97.25 176 GLU A O 1
ATOM 1430 N N . LYS A 1 177 ? -2.192 6.977 -10.163 1.00 97.50 177 LYS A N 1
ATOM 1431 C CA . LYS A 1 177 ? -2.927 6.146 -9.195 1.00 97.50 177 LYS A CA 1
ATOM 1432 C C . LYS A 1 177 ? -2.066 5.817 -7.975 1.00 97.50 177 LYS A C 1
ATOM 1434 O O . LYS A 1 177 ? -2.503 6.050 -6.852 1.00 97.50 177 LYS A O 1
ATOM 1439 N N . ASP A 1 178 ? -0.818 5.395 -8.180 1.00 97.62 178 ASP A N 1
ATOM 1440 C CA . ASP A 1 178 ? 0.123 5.131 -7.082 1.00 97.62 178 ASP A CA 1
ATOM 1441 C C . ASP A 1 178 ? 0.392 6.394 -6.252 1.00 97.62 178 ASP A C 1
ATOM 1443 O O . ASP A 1 178 ? 0.437 6.343 -5.024 1.00 97.62 178 ASP A O 1
ATOM 1447 N N . ARG A 1 179 ? 0.547 7.555 -6.904 1.00 97.44 179 ARG A N 1
ATOM 1448 C CA . ARG A 1 179 ? 0.735 8.837 -6.209 1.00 97.44 179 ARG A CA 1
ATOM 1449 C C . ARG A 1 179 ? -0.473 9.182 -5.341 1.00 97.44 179 ARG A C 1
ATOM 1451 O O . ARG A 1 179 ? -0.297 9.587 -4.194 1.00 97.44 179 ARG A O 1
ATOM 1458 N N . LYS A 1 180 ? -1.682 9.001 -5.873 1.00 97.88 180 LYS A N 1
ATOM 1459 C CA . LYS A 1 180 ? -2.935 9.245 -5.151 1.00 97.88 180 LYS A CA 1
ATOM 1460 C C . LYS A 1 180 ? -3.108 8.295 -3.976 1.00 97.88 180 LYS A C 1
ATOM 1462 O O . LYS A 1 180 ? -3.520 8.731 -2.906 1.00 97.88 180 LYS A O 1
ATOM 1467 N N . GLU A 1 181 ? -2.721 7.036 -4.138 1.00 98.25 181 GLU A N 1
ATOM 1468 C CA . GLU A 1 181 ? -2.701 6.075 -3.041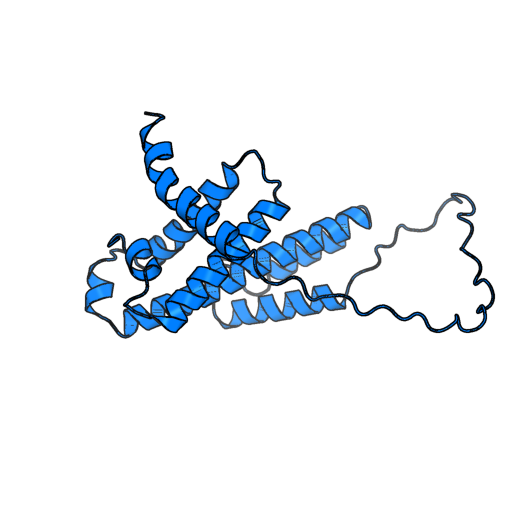 1.00 98.25 181 GLU A CA 1
ATOM 1469 C C . GLU A 1 181 ? -1.700 6.486 -1.956 1.00 98.25 181 GLU A C 1
ATOM 1471 O O . GLU A 1 181 ? -2.052 6.509 -0.781 1.00 98.25 181 GLU A O 1
ATOM 1476 N N . ILE A 1 182 ? -0.482 6.895 -2.322 1.00 98.31 182 ILE A N 1
ATOM 1477 C CA . ILE A 1 182 ? 0.516 7.398 -1.365 1.00 98.31 182 ILE A CA 1
ATOM 1478 C C . ILE A 1 182 ? -0.022 8.604 -0.583 1.00 98.31 182 ILE A C 1
ATOM 1480 O O . ILE A 1 182 ? 0.124 8.643 0.640 1.00 98.31 182 ILE A O 1
ATOM 1484 N N . GLU A 1 183 ? -0.628 9.577 -1.272 1.00 98.06 183 GLU A N 1
ATOM 1485 C CA . GLU A 1 183 ? -1.242 10.765 -0.662 1.00 98.06 183 GLU A CA 1
ATOM 1486 C C . GLU A 1 183 ? -2.344 10.370 0.332 1.00 98.06 183 GLU A C 1
ATOM 1488 O O . GLU A 1 183 ? -2.356 10.844 1.469 1.00 98.06 183 GLU A O 1
ATOM 1493 N N . PHE A 1 184 ? -3.225 9.455 -0.073 1.00 98.19 184 PHE A N 1
ATOM 1494 C CA . PHE A 1 184 ? -4.328 8.976 0.751 1.00 98.19 184 PHE A CA 1
ATOM 1495 C C . PHE A 1 184 ? -3.849 8.204 1.987 1.00 98.19 184 PHE A C 1
ATOM 1497 O O . PHE A 1 184 ? -4.250 8.519 3.106 1.00 98.19 184 PHE A O 1
ATOM 1504 N N . VAL A 1 185 ? -2.956 7.223 1.824 1.00 98.25 185 VAL A N 1
ATOM 1505 C CA . VAL A 1 185 ? -2.459 6.419 2.953 1.00 98.25 185 VAL A CA 1
ATOM 1506 C C . VAL A 1 185 ? -1.700 7.309 3.947 1.00 98.25 185 VAL A C 1
ATOM 1508 O O . VAL A 1 185 ? -1.805 7.119 5.157 1.00 98.25 185 VAL A O 1
ATOM 1511 N N . GLU A 1 186 ? -0.970 8.321 3.468 1.00 97.94 186 GLU A N 1
ATOM 1512 C CA . GLU A 1 186 ? -0.329 9.305 4.345 1.00 97.94 186 GLU A CA 1
ATOM 1513 C C . GLU A 1 186 ? -1.358 10.123 5.138 1.00 97.94 186 GLU A C 1
ATOM 1515 O O . GLU A 1 186 ? -1.174 10.336 6.336 1.00 97.94 186 GLU A O 1
ATOM 1520 N N . GLN A 1 187 ? -2.460 10.537 4.510 1.00 97.94 187 GLN A N 1
ATOM 1521 C CA . GLN A 1 187 ? -3.547 11.236 5.194 1.00 97.94 187 GLN A CA 1
ATOM 1522 C C . GLN A 1 187 ? -4.179 10.371 6.292 1.00 97.94 187 GLN A C 1
ATOM 1524 O O . GLN A 1 187 ? -4.377 10.860 7.406 1.00 97.94 187 GLN A O 1
ATOM 1529 N N . VAL A 1 188 ? -4.442 9.090 6.010 1.00 98.12 188 VAL A N 1
ATOM 1530 C CA . VAL A 1 188 ? -4.958 8.134 7.004 1.00 98.12 188 VAL A CA 1
ATOM 1531 C C . VAL A 1 188 ? -3.991 8.017 8.179 1.00 98.12 188 VAL A C 1
ATOM 1533 O O . VAL A 1 188 ? -4.399 8.150 9.332 1.00 98.12 188 VAL A O 1
ATOM 1536 N N . LYS A 1 189 ? -2.691 7.853 7.905 1.00 97.88 189 LYS A N 1
ATOM 1537 C CA . LYS A 1 189 ? -1.650 7.776 8.940 1.00 97.88 189 LYS A CA 1
ATOM 1538 C C . LYS A 1 189 ? -1.663 8.998 9.857 1.00 97.88 189 LYS A C 1
ATOM 1540 O O . LYS A 1 189 ? -1.594 8.853 11.076 1.00 97.88 189 LYS A O 1
ATOM 1545 N N . LEU A 1 190 ? -1.714 10.195 9.270 1.00 97.88 190 LEU A N 1
ATOM 1546 C CA . LEU A 1 190 ? -1.690 11.454 10.013 1.00 97.88 190 LEU A CA 1
ATOM 1547 C C . LEU A 1 190 ? -2.937 11.621 10.885 1.00 97.88 190 LEU A C 1
ATOM 1549 O O . LEU A 1 190 ? -2.815 12.031 12.037 1.00 97.88 190 LEU A O 1
ATOM 1553 N N . ASP A 1 191 ? -4.117 11.273 10.373 1.00 98.12 191 ASP A N 1
ATOM 1554 C CA . ASP A 1 191 ? -5.363 11.371 11.136 1.00 98.12 191 ASP A CA 1
ATOM 1555 C C . ASP A 1 191 ? -5.429 10.336 12.272 1.00 98.12 191 ASP A C 1
ATOM 1557 O O . ASP A 1 191 ? -5.752 10.701 13.404 1.00 98.12 191 ASP A O 1
ATOM 1561 N N . LEU A 1 192 ? -5.022 9.083 12.022 1.00 97.56 192 LEU A N 1
ATOM 1562 C CA . LEU A 1 192 ? -4.910 8.050 13.062 1.00 97.56 192 LEU A CA 1
ATOM 1563 C C . LEU A 1 192 ? -3.949 8.483 14.177 1.00 97.56 192 LEU A C 1
ATOM 1565 O O . LEU A 1 192 ? -4.276 8.356 15.356 1.00 97.56 192 LEU A O 1
ATOM 1569 N N . ALA A 1 193 ? -2.786 9.033 13.820 1.00 97.44 193 ALA A N 1
ATOM 1570 C CA . ALA A 1 193 ? -1.808 9.510 14.794 1.00 97.44 193 ALA A CA 1
ATOM 1571 C C . ALA A 1 193 ? -2.316 10.716 15.604 1.00 97.44 193 ALA A C 1
ATOM 1573 O O . ALA A 1 193 ? -2.029 10.819 16.796 1.00 97.44 193 ALA A O 1
ATOM 1574 N N . ALA A 1 194 ? -3.063 11.628 14.975 1.00 97.50 194 ALA A N 1
ATOM 1575 C CA . ALA A 1 194 ? -3.543 12.849 15.619 1.00 97.50 194 ALA A CA 1
ATOM 1576 C C . ALA A 1 194 ? -4.789 12.629 16.491 1.00 97.50 194 ALA A C 1
ATOM 1578 O O . ALA A 1 194 ? -4.911 13.248 17.548 1.00 97.50 194 ALA A O 1
ATOM 1579 N N . ARG A 1 195 ? -5.728 11.784 16.048 1.00 96.25 195 ARG A N 1
ATOM 1580 C CA . ARG A 1 195 ? -7.052 11.627 16.677 1.00 96.25 195 ARG A CA 1
ATOM 1581 C C . ARG A 1 195 ? -7.250 10.290 17.383 1.00 96.25 195 ARG A C 1
ATOM 1583 O O . ARG A 1 195 ? -8.150 10.172 18.213 1.00 96.25 195 ARG A O 1
ATOM 1590 N N . GLY A 1 196 ? -6.441 9.278 17.079 1.00 94.62 196 GLY A N 1
ATOM 1591 C CA . GLY A 1 196 ? -6.582 7.948 17.662 1.00 94.62 196 GLY A CA 1
ATOM 1592 C C . GLY A 1 196 ? -7.976 7.359 17.421 1.00 94.62 196 GLY A C 1
ATOM 1593 O O . GLY A 1 196 ? -8.410 7.210 16.284 1.00 94.62 196 GLY A O 1
ATOM 1594 N N . HIS A 1 197 ? -8.696 7.053 18.504 1.00 92.44 197 HIS A N 1
ATOM 1595 C CA . HIS A 1 197 ? -10.052 6.487 18.455 1.00 92.44 197 HIS A CA 1
ATOM 1596 C C . HIS A 1 197 ? -11.123 7.453 17.918 1.00 92.44 197 HIS A C 1
ATOM 1598 O O . HIS A 1 197 ? -12.192 7.007 17.514 1.00 92.44 197 HIS A O 1
ATOM 1604 N N . GLU A 1 198 ? -10.833 8.757 17.873 1.00 93.56 198 GLU A N 1
ATOM 1605 C CA . GLU A 1 198 ? -11.723 9.768 17.288 1.00 93.56 198 GLU A CA 1
ATOM 1606 C C . GLU A 1 198 ? -11.456 10.024 15.799 1.00 93.56 198 GLU A C 1
ATOM 1608 O O . GLU A 1 198 ? -12.075 10.905 15.200 1.00 93.56 198 GLU A O 1
ATOM 1613 N N . SER A 1 199 ? -10.528 9.279 15.192 1.00 95.94 199 SER A N 1
ATOM 1614 C CA . SER A 1 199 ? -10.281 9.325 13.751 1.00 95.94 199 SER A CA 1
ATOM 1615 C C . SER A 1 199 ? -11.563 9.022 12.966 1.00 95.94 199 SER A C 1
ATOM 1617 O O . SER A 1 199 ? -12.384 8.204 13.377 1.00 95.94 199 SER A O 1
ATOM 1619 N N . LEU A 1 200 ? -11.752 9.669 11.817 1.00 94.75 200 LEU A N 1
ATOM 1620 C CA . LEU A 1 200 ? -12.827 9.257 10.907 1.00 94.75 200 LEU A CA 1
ATOM 1621 C C . LEU A 1 200 ? -12.480 7.912 10.265 1.00 94.75 200 LEU A C 1
ATOM 1623 O O . LEU A 1 200 ? -13.330 7.035 10.174 1.00 94.75 200 LEU A O 1
ATOM 1627 N N . TYR A 1 201 ? -11.205 7.697 9.942 1.00 96.00 201 TYR A N 1
ATOM 1628 C CA . TYR A 1 201 ? -10.751 6.462 9.317 1.00 96.00 201 TYR A CA 1
ATOM 1629 C C . TYR A 1 201 ? -10.824 5.252 10.242 1.00 96.00 201 TYR A C 1
ATOM 1631 O O . TYR A 1 201 ? -11.119 4.170 9.757 1.00 96.00 201 TYR A O 1
ATOM 1639 N N . ILE A 1 202 ? -10.627 5.393 11.562 1.00 94.31 202 ILE A N 1
ATOM 1640 C CA . ILE A 1 202 ? -10.866 4.251 12.468 1.00 94.31 202 ILE A CA 1
ATOM 1641 C C . ILE A 1 202 ? -12.339 3.825 12.427 1.00 94.31 202 ILE A C 1
ATOM 1643 O O . ILE A 1 202 ? -12.632 2.638 12.503 1.00 94.31 202 ILE A O 1
ATOM 1647 N N . LYS A 1 203 ? -13.263 4.783 12.290 1.00 92.19 203 LYS A N 1
ATOM 1648 C CA . LYS A 1 203 ? -14.700 4.510 12.206 1.00 92.19 203 LYS A CA 1
ATOM 1649 C C . LYS A 1 203 ? -15.036 3.877 10.857 1.00 92.19 203 LYS A C 1
ATOM 1651 O O . LYS A 1 203 ? -15.700 2.852 10.855 1.00 92.19 203 LYS A O 1
ATOM 1656 N N . GLU A 1 204 ? -14.512 4.413 9.754 1.00 93.62 204 GLU A N 1
ATOM 1657 C CA . GLU A 1 204 ? -14.678 3.829 8.413 1.00 93.62 204 GLU A CA 1
ATOM 1658 C C . GLU A 1 204 ? -14.121 2.399 8.333 1.00 93.62 204 GLU A C 1
ATOM 1660 O O . GLU A 1 204 ? -14.835 1.503 7.900 1.00 93.62 204 GLU A O 1
ATOM 1665 N N . ILE A 1 205 ? -12.894 2.160 8.819 1.00 94.19 205 ILE A N 1
ATOM 1666 C CA . ILE A 1 205 ? -12.272 0.823 8.834 1.00 94.19 205 ILE A CA 1
ATOM 1667 C C . ILE A 1 205 ? -13.135 -0.174 9.617 1.00 94.19 205 ILE A C 1
ATOM 1669 O O . ILE A 1 205 ? -13.236 -1.326 9.229 1.00 94.19 205 ILE A O 1
ATOM 1673 N N . LEU A 1 206 ? -13.763 0.252 10.715 1.00 91.62 206 LEU A N 1
ATOM 1674 C CA . LEU A 1 206 ? -14.587 -0.618 11.562 1.00 91.62 206 LEU A CA 1
ATOM 1675 C C . LEU A 1 206 ? -16.071 -0.665 11.144 1.00 91.62 206 LEU A C 1
ATOM 1677 O O . LEU A 1 206 ? -16.876 -1.241 11.875 1.00 91.62 206 LEU A O 1
ATOM 1681 N N . GLY A 1 207 ? -16.462 -0.027 10.034 1.00 86.81 207 GLY A N 1
ATOM 1682 C CA . GLY A 1 207 ? -17.857 0.017 9.571 1.00 86.81 207 GLY A CA 1
ATOM 1683 C C . GLY A 1 207 ? -18.806 0.833 10.464 1.00 86.81 207 GLY A C 1
ATOM 1684 O O . GLY A 1 207 ? -19.993 0.526 10.557 1.00 86.81 207 GLY A O 1
ATOM 1685 N N . LEU A 1 208 ? -18.289 1.848 11.161 1.00 83.81 208 LEU A N 1
ATOM 1686 C CA . LEU A 1 208 ? -19.016 2.693 12.122 1.00 83.81 208 LEU A CA 1
ATOM 1687 C C . LEU A 1 208 ? -19.365 4.095 11.592 1.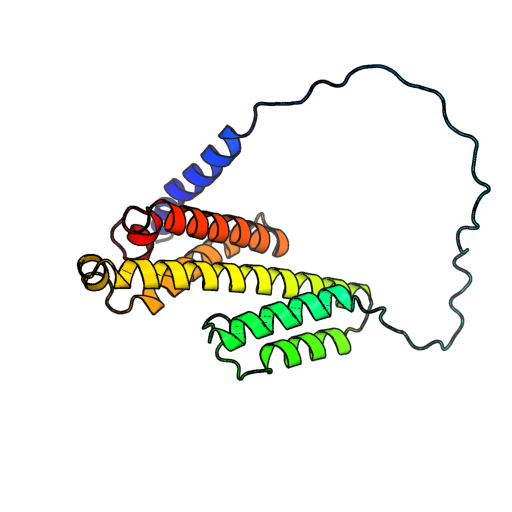00 83.81 208 LEU A C 1
ATOM 1689 O O . LEU A 1 208 ? -19.915 4.899 12.351 1.00 83.81 208 LEU A O 1
ATOM 1693 N N . GLY A 1 209 ? -18.988 4.418 10.352 1.00 64.31 209 GLY A N 1
ATOM 1694 C CA . GLY A 1 209 ? -19.105 5.748 9.738 1.00 64.31 209 GLY A CA 1
ATOM 1695 C C . GLY A 1 209 ? -19.839 5.737 8.409 1.00 64.31 209 GLY A C 1
ATOM 1696 O O . GLY A 1 209 ? -19.850 4.671 7.758 1.00 64.31 209 GLY A O 1
#

Organism: NCBI:txid243964

Secondary structure (DSSP, 8-state):
--HHHHHHHHHHHHHHHHHHHTT---PPPPPP---PPPPPPP-PPP-------TT--------HHHHHHHHHHHHHHHHTT-GGGTTPPTTHHHHHHHHHHHT-SSHHHHHHHHHHHHHHHHHHHHHHHHHHHHHHHHHH-HHHHTT-SSHHHHHHHHHHHHHHHHHT-SS--HHHHHHHHHHHHHHHHHHHHHHGGG-HHHHHHTT--

Foldseek 3Di:
DPVPVVVVCVVVVVVVVVVVVVPPDDDDDDDDDDDDDDDDDDDDDDPDPPDDDDDDPADADDPVVLLVVLVVLLVVCVVVVQPLLVPDDPPRSSVVLVVLLVPQPHNVRNVVSSVVSSLSSLLSSLLSLLVVLLVVLCVVPVPLVVLDPPLVVLSVVVLVVLLVVLVPDPVDDPVVSSVVSSVVSVVSSVQCVVQRVNRPVSCNSSVND

Sequence (209 aa):
MHNELLEAAMPFLNSLQQTLSGRQGALPQVPDALPEAPPQVPNLPIPEIVGQGRGEPFFIIKNTSMESSMLNRVRKLERENSIFLLDKARGEYWSEVKSGLYNSSSQGEYYRLLSFENRDLQIRERKHSCFFLFQEILSRNRALRGYAANPTEDFLDFFSEKRDALDKNPEWGPVEKDRKEIEFVEQVKLDLAARGHESLYIKEILGLG